Protein AF-A0A1V0ABL4-F1 (afdb_monomer_lite)

Secondary structure (DSSP, 8-state):
-PPP------S---------EEE-TT--EEEEPPP-S-HHHHHHHHHHHHHH-TT-EE----SSS-TT--EEPPHHHHHHHHHHHHHHHHHHHHHHTTSPPPEEEE-SSSTTEEEEE-SSHHHHHHHHHHHTPEEEEEEETTTEEEEEEEEEETTEEEEEEEEEEPPPPPPP---------------

Sequence (187 aa):
MAAPLTLAGGAGFSVREFRVAVRDDTGACLGCLDGTPLLTEARETLSRVRRAYPRSMLQGLFNDGDLGAWREVTEADLDRIADLIAARTLACILTLDGLPRLAWTVNNLDPGILCGSANTPEQVSEYARALGLELQETERYGTSTLILAQGAYKGVDVRVSCYRRAPVPVAAEVEVADGPASDEAGR

pLDDT: mean 70.5, std 18.56, range [22.34, 97.06]

Radius of gyration: 26.3 Å; chains: 1; bounding box: 51×64×89 Å

Structure (mmCIF, N/CA/C/O backbone):
data_AF-A0A1V0ABL4-F1
#
_entry.id   AF-A0A1V0ABL4-F1
#
loop_
_atom_site.group_PDB
_atom_site.id
_atom_site.type_symbol
_atom_site.label_atom_id
_atom_site.label_alt_id
_atom_site.label_comp_id
_atom_site.label_asym_id
_atom_site.label_entity_id
_atom_site.label_seq_id
_atom_site.pdbx_PDB_ins_code
_atom_site.Cartn_x
_atom_site.Cartn_y
_atom_site.Cartn_z
_atom_site.occupancy
_atom_site.B_iso_or_equiv
_atom_site.auth_seq_id
_atom_site.auth_comp_id
_atom_site.auth_asym_id
_atom_site.auth_atom_id
_atom_site.pdbx_PDB_model_num
ATOM 1 N N . MET A 1 1 ? -22.718 -11.379 -20.622 1.00 31.27 1 MET A N 1
ATOM 2 C CA . MET A 1 1 ? -21.900 -10.181 -20.909 1.00 31.27 1 MET A CA 1
ATOM 3 C C . MET A 1 1 ? -22.104 -9.214 -19.760 1.00 31.27 1 MET A C 1
ATOM 5 O O . MET A 1 1 ? -23.225 -8.759 -19.581 1.00 31.27 1 MET A O 1
ATOM 9 N N . ALA A 1 2 ? -21.088 -9.001 -18.924 1.00 26.20 2 ALA A N 1
ATOM 10 C CA . ALA A 1 2 ? -21.170 -8.033 -17.833 1.00 26.20 2 ALA A CA 1
ATOM 11 C C . ALA A 1 2 ? -20.907 -6.627 -18.392 1.00 26.20 2 ALA A C 1
ATOM 13 O O . ALA A 1 2 ? -19.980 -6.444 -19.179 1.00 26.20 2 ALA A O 1
ATOM 14 N N . ALA A 1 3 ? -21.759 -5.667 -18.038 1.00 22.34 3 ALA A N 1
ATOM 15 C CA . ALA A 1 3 ? -21.618 -4.277 -18.451 1.00 22.34 3 ALA A CA 1
ATOM 16 C C . ALA A 1 3 ? -20.376 -3.633 -17.797 1.00 22.34 3 ALA A C 1
ATOM 18 O O . ALA A 1 3 ? -20.045 -3.986 -16.662 1.00 22.34 3 ALA A O 1
ATOM 19 N N . PRO A 1 4 ? -19.697 -2.684 -18.468 1.00 26.19 4 PRO A N 1
ATOM 20 C CA . PRO A 1 4 ? -18.593 -1.945 -17.868 1.00 26.19 4 PRO A CA 1
ATOM 21 C C . PRO A 1 4 ? -19.106 -1.096 -16.697 1.00 26.19 4 PRO A C 1
ATOM 23 O O . PRO A 1 4 ? -19.958 -0.220 -16.862 1.00 26.19 4 PRO A O 1
ATOM 26 N N . LEU A 1 5 ? -18.591 -1.374 -15.497 1.00 25.66 5 LEU A N 1
ATOM 27 C CA . LEU A 1 5 ? -18.850 -0.592 -14.291 1.00 25.66 5 LEU A CA 1
ATOM 28 C C . LEU A 1 5 ? -18.339 0.836 -14.499 1.00 25.66 5 LEU A C 1
ATOM 30 O O . LEU A 1 5 ? -17.138 1.090 -14.553 1.00 25.66 5 LEU A O 1
ATOM 34 N N . THR A 1 6 ? -19.273 1.774 -14.626 1.00 25.25 6 THR A N 1
ATOM 35 C CA . THR A 1 6 ? -18.975 3.205 -14.650 1.00 25.25 6 THR A CA 1
ATOM 36 C C . THR A 1 6 ? -18.834 3.664 -13.198 1.00 25.25 6 THR A C 1
ATOM 38 O O . THR A 1 6 ? -19.816 3.686 -12.458 1.00 25.25 6 THR A O 1
ATOM 41 N N . LEU A 1 7 ? -17.611 3.977 -12.762 1.00 30.42 7 LEU A N 1
ATOM 42 C CA . LEU A 1 7 ? -17.340 4.529 -11.431 1.00 30.42 7 LEU A CA 1
ATOM 43 C C . LEU A 1 7 ? -17.882 5.966 -11.353 1.00 30.42 7 LEU A C 1
ATOM 45 O O . LEU A 1 7 ? -17.223 6.920 -11.761 1.00 30.42 7 LEU A O 1
ATOM 49 N N . ALA A 1 8 ? -19.109 6.109 -10.849 1.00 27.92 8 ALA A N 1
ATOM 50 C CA . ALA A 1 8 ? -19.677 7.394 -10.456 1.00 27.92 8 ALA A CA 1
ATOM 51 C C . ALA A 1 8 ? -19.009 7.894 -9.161 1.00 27.92 8 ALA A C 1
ATOM 53 O O . ALA A 1 8 ? -18.735 7.116 -8.247 1.00 27.92 8 ALA A O 1
ATOM 54 N N . GLY A 1 9 ? -18.722 9.197 -9.118 1.00 39.97 9 GLY A N 1
ATOM 55 C CA . GLY A 1 9 ? -17.866 9.846 -8.126 1.00 39.97 9 GLY A CA 1
ATOM 56 C C . GLY A 1 9 ? -18.254 9.650 -6.655 1.00 39.97 9 GLY A C 1
ATOM 57 O O . GLY A 1 9 ? -19.426 9.616 -6.291 1.00 39.97 9 GLY A O 1
ATOM 58 N N . GLY A 1 10 ? -17.232 9.586 -5.798 1.00 29.69 10 GLY A N 1
ATOM 59 C CA . GLY A 1 10 ? -17.365 9.619 -4.341 1.00 29.69 10 GLY A CA 1
ATOM 60 C C . GLY A 1 10 ? -16.085 9.170 -3.626 1.00 29.69 10 GLY A C 1
ATOM 61 O O . GLY A 1 10 ? -15.657 8.040 -3.817 1.00 29.69 10 GLY A O 1
ATOM 62 N N . ALA A 1 11 ? -15.533 10.053 -2.781 1.00 32.16 11 ALA A N 1
ATOM 63 C CA . ALA A 1 11 ? -14.293 9.936 -1.991 1.00 32.16 11 ALA A CA 1
ATOM 64 C C . ALA A 1 11 ? -12.985 9.866 -2.813 1.00 32.16 11 ALA A C 1
ATOM 66 O O . ALA A 1 11 ? -12.690 8.898 -3.506 1.00 32.16 11 ALA A O 1
ATOM 67 N N . GLY A 1 12 ? -12.201 10.947 -2.743 1.00 29.09 12 GLY A N 1
ATOM 68 C CA . GLY A 1 12 ? -11.013 11.167 -3.563 1.00 29.09 12 GLY A CA 1
ATOM 69 C C . GLY A 1 12 ? -9.871 10.207 -3.244 1.00 29.09 12 GLY A C 1
ATOM 70 O O . GLY A 1 12 ? -9.225 10.309 -2.206 1.00 29.09 12 GLY A O 1
ATOM 71 N N . PHE A 1 13 ? -9.577 9.323 -4.189 1.00 29.95 13 PHE A N 1
ATOM 72 C CA . PHE A 1 13 ? -8.301 8.632 -4.281 1.00 29.95 13 PHE A CA 1
ATOM 73 C C . PHE A 1 13 ? -7.265 9.628 -4.827 1.00 29.95 13 PHE A C 1
ATOM 75 O O . PHE A 1 13 ? -7.243 9.919 -6.020 1.00 29.95 13 PHE A O 1
ATOM 82 N N . SER A 1 14 ? -6.425 10.207 -3.964 1.00 32.84 14 SER A N 1
ATOM 83 C CA . SER A 1 14 ? -5.311 11.069 -4.389 1.00 32.84 14 SER A CA 1
ATOM 84 C C . SER A 1 14 ? -4.104 10.205 -4.759 1.00 32.84 14 SER A C 1
ATOM 86 O O . SER A 1 14 ? -3.075 10.213 -4.082 1.00 32.84 14 SER A O 1
ATOM 88 N N . VAL A 1 15 ? -4.212 9.452 -5.848 1.00 36.44 15 VAL A N 1
ATOM 89 C CA . VAL A 1 15 ? -3.023 8.920 -6.512 1.00 36.44 15 VAL A CA 1
ATOM 90 C C . VAL A 1 15 ? -2.763 9.829 -7.693 1.00 36.44 15 VAL A C 1
ATOM 92 O O . VAL A 1 15 ? -3.516 9.816 -8.662 1.00 36.44 15 VAL A O 1
ATOM 95 N N . ARG A 1 16 ? -1.705 10.646 -7.603 1.00 35.97 16 ARG A N 1
ATOM 96 C CA . ARG A 1 16 ? -1.082 11.223 -8.801 1.00 35.97 16 ARG A CA 1
ATOM 97 C C . ARG A 1 16 ? -0.869 10.047 -9.755 1.00 35.97 16 ARG A C 1
ATOM 99 O O . ARG A 1 16 ? -0.160 9.115 -9.396 1.00 35.97 16 ARG A O 1
ATOM 106 N N . GLU A 1 17 ? -1.600 10.019 -10.868 1.00 39.88 17 GLU A N 1
ATOM 107 C CA . GLU A 1 17 ? -1.723 8.849 -11.740 1.00 39.88 17 GLU A CA 1
ATOM 108 C C . GLU A 1 17 ? -0.347 8.305 -12.142 1.00 39.88 17 GLU A C 1
ATOM 110 O O . GLU A 1 17 ? 0.315 8.854 -13.018 1.00 39.88 17 GLU A O 1
ATOM 115 N N . PHE A 1 18 ? 0.085 7.201 -11.536 1.00 41.41 18 PHE A N 1
ATOM 116 C CA . PHE A 1 18 ? 1.258 6.485 -12.017 1.00 41.41 18 PHE A CA 1
ATOM 117 C C . PHE A 1 18 ? 0.880 5.771 -13.314 1.00 41.41 18 PHE A C 1
ATOM 119 O O . PHE A 1 18 ? 0.008 4.897 -13.317 1.00 41.41 18 PHE A O 1
ATOM 126 N N . ARG A 1 19 ? 1.529 6.153 -14.415 1.00 50.00 19 ARG A N 1
ATOM 127 C CA . ARG A 1 19 ? 1.497 5.420 -15.680 1.00 50.00 19 ARG A CA 1
ATOM 128 C C . ARG A 1 19 ? 2.875 4.822 -15.902 1.00 50.00 19 ARG A C 1
ATOM 130 O O . ARG A 1 19 ? 3.822 5.544 -16.184 1.00 50.00 19 ARG A O 1
ATOM 137 N N . VAL A 1 20 ? 2.981 3.504 -15.777 1.00 50.31 20 VAL A N 1
ATOM 138 C CA . VAL A 1 20 ? 4.172 2.780 -16.226 1.00 50.31 20 VAL A CA 1
ATOM 139 C C . VAL A 1 20 ? 4.037 2.638 -17.734 1.00 50.31 20 VAL A C 1
ATOM 141 O O . VAL A 1 20 ? 3.309 1.778 -18.223 1.00 50.31 20 VAL A O 1
ATOM 144 N N . ALA A 1 21 ? 4.664 3.555 -18.462 1.00 59.06 21 ALA A N 1
ATOM 145 C CA . ALA A 1 21 ? 4.781 3.486 -19.908 1.00 59.06 21 ALA A CA 1
ATOM 146 C C . ALA A 1 21 ? 6.187 3.002 -20.251 1.00 59.06 21 ALA A C 1
ATOM 148 O O . ALA A 1 21 ? 7.171 3.620 -19.849 1.00 59.06 21 ALA A O 1
ATOM 149 N N . VAL A 1 22 ? 6.266 1.894 -20.978 1.00 57.84 22 VAL A N 1
ATOM 150 C CA . VAL A 1 22 ? 7.525 1.371 -21.511 1.00 57.84 22 VAL A CA 1
ATOM 151 C C . VAL A 1 22 ? 7.761 2.074 -22.835 1.00 57.84 22 VAL A C 1
ATOM 153 O O . VAL A 1 22 ? 6.860 2.092 -23.672 1.00 57.84 22 VAL A O 1
ATOM 156 N N . ARG A 1 23 ? 8.936 2.666 -23.038 1.00 65.31 23 ARG A N 1
ATOM 157 C CA . ARG A 1 23 ? 9.340 3.164 -24.358 1.00 65.31 23 ARG A CA 1
ATOM 158 C C . ARG A 1 23 ? 10.473 2.340 -24.935 1.00 65.31 23 ARG A C 1
ATOM 160 O O . ARG A 1 23 ? 11.269 1.829 -24.160 1.00 65.31 23 ARG A O 1
ATOM 167 N N . ASP A 1 24 ? 10.551 2.213 -26.254 1.00 63.44 24 ASP A N 1
ATOM 168 C CA . ASP A 1 24 ? 11.771 1.724 -26.907 1.00 63.44 24 ASP A CA 1
ATOM 169 C C . ASP A 1 24 ? 12.853 2.821 -26.981 1.00 63.44 24 ASP A C 1
ATOM 171 O O . ASP A 1 24 ? 12.668 3.943 -26.497 1.00 63.44 24 ASP A O 1
ATOM 175 N N . ASP A 1 25 ? 13.995 2.498 -27.590 1.00 62.97 25 ASP A N 1
ATOM 176 C CA . ASP A 1 25 ? 15.114 3.424 -27.792 1.00 62.97 25 ASP A CA 1
ATOM 177 C C . ASP A 1 25 ? 14.817 4.544 -28.806 1.00 62.97 25 ASP A C 1
ATOM 179 O O . ASP A 1 25 ? 15.580 5.504 -28.902 1.00 62.97 25 ASP A O 1
ATOM 183 N N . THR A 1 26 ? 13.677 4.480 -29.501 1.00 67.50 26 THR A N 1
ATOM 184 C CA . THR A 1 26 ? 13.156 5.555 -30.358 1.00 67.50 26 THR A CA 1
ATOM 185 C C . THR A 1 26 ? 12.213 6.499 -29.605 1.00 67.50 26 THR A C 1
ATOM 187 O O . THR A 1 26 ? 11.817 7.545 -30.122 1.00 67.50 26 THR A O 1
ATOM 190 N N . GLY A 1 27 ? 11.864 6.157 -28.360 1.00 65.44 27 GLY A N 1
ATOM 191 C CA . GLY A 1 27 ? 10.917 6.899 -27.539 1.00 65.44 27 GLY A CA 1
ATOM 192 C C . GLY A 1 27 ? 9.450 6.574 -27.835 1.00 65.44 27 GLY A C 1
ATOM 193 O O . GLY A 1 27 ? 8.575 7.283 -27.324 1.00 65.44 27 GLY A O 1
ATOM 194 N N . ALA A 1 28 ? 9.156 5.528 -28.616 1.00 67.19 28 ALA A N 1
ATOM 195 C CA . ALA A 1 28 ? 7.792 5.094 -28.901 1.00 67.19 28 ALA A CA 1
ATOM 196 C C . ALA A 1 28 ? 7.189 4.379 -27.687 1.00 67.19 28 ALA A C 1
ATOM 198 O O . ALA A 1 28 ? 7.837 3.538 -27.074 1.00 67.19 28 ALA A O 1
ATOM 199 N N . CYS A 1 29 ? 5.944 4.705 -27.325 1.00 67.69 29 CYS A N 1
ATOM 200 C CA . CYS A 1 29 ? 5.239 4.033 -26.231 1.00 67.69 29 CYS A CA 1
ATOM 201 C C . CYS A 1 29 ? 4.858 2.605 -26.646 1.00 67.69 29 CYS A C 1
ATOM 203 O O . CYS A 1 29 ? 4.073 2.423 -27.573 1.00 67.69 29 CYS A O 1
ATOM 205 N N . LEU A 1 30 ? 5.393 1.610 -25.943 1.00 57.34 30 LEU A N 1
ATOM 206 C CA . LEU A 1 30 ? 5.169 0.185 -26.183 1.00 57.34 30 LEU A CA 1
ATOM 207 C C . LEU A 1 30 ? 3.925 -0.353 -25.461 1.00 57.34 30 LEU A C 1
ATOM 209 O O . LEU A 1 30 ? 3.391 -1.384 -25.860 1.00 57.34 30 LEU A O 1
ATOM 213 N N . GLY A 1 31 ? 3.444 0.329 -24.416 1.00 58.47 31 GLY A N 1
ATOM 214 C CA . GLY A 1 31 ? 2.210 -0.042 -23.719 1.00 58.47 31 GLY A CA 1
ATOM 215 C C . GLY A 1 31 ? 2.135 0.422 -22.265 1.00 58.47 31 GLY A C 1
ATOM 216 O O . GLY A 1 31 ? 3.075 1.015 -21.730 1.00 58.47 31 GLY A O 1
ATOM 217 N N . CYS A 1 32 ? 0.996 0.126 -21.636 1.00 62.09 32 CYS A N 1
ATOM 218 C CA . CYS A 1 32 ? 0.759 0.259 -20.199 1.00 62.09 32 CYS A CA 1
ATOM 219 C C . CYS A 1 32 ? 0.542 -1.133 -19.594 1.00 62.09 32 CYS A C 1
ATOM 221 O O . CYS A 1 32 ? 0.006 -2.014 -20.262 1.00 62.09 32 CYS A O 1
ATOM 223 N N . LEU A 1 33 ? 0.961 -1.328 -18.345 1.00 60.56 33 LEU A N 1
ATOM 224 C CA . LEU A 1 33 ? 0.741 -2.582 -17.624 1.00 60.56 33 LEU A CA 1
ATOM 225 C C . LEU A 1 33 ? -0.563 -2.514 -16.825 1.00 60.56 33 LEU A C 1
ATOM 227 O O . LEU A 1 33 ? -0.780 -1.552 -16.084 1.00 60.56 33 LEU A O 1
ATOM 231 N N . ASP A 1 34 ? -1.397 -3.546 -16.955 1.00 59.75 34 ASP A N 1
ATOM 232 C CA . ASP A 1 34 ? -2.545 -3.756 -16.073 1.00 59.75 34 ASP A CA 1
ATOM 233 C C . ASP A 1 34 ? -2.052 -4.095 -14.654 1.00 59.75 34 ASP A C 1
ATOM 235 O O . ASP A 1 34 ? -1.052 -4.795 -14.475 1.00 59.75 34 ASP A O 1
ATOM 239 N N . GLY A 1 35 ? -2.721 -3.562 -13.628 1.00 62.31 35 GLY A N 1
ATOM 240 C CA . GLY A 1 35 ? -2.332 -3.786 -12.233 1.00 62.31 35 GLY A CA 1
ATOM 241 C C . GLY A 1 35 ? -2.702 -5.184 -11.726 1.00 62.31 35 GLY A C 1
ATOM 242 O O . GLY A 1 35 ? -3.768 -5.701 -12.050 1.00 62.31 35 GLY A O 1
ATOM 243 N N . THR A 1 36 ? -1.846 -5.780 -10.893 1.00 67.44 36 THR A N 1
ATOM 244 C CA . THR A 1 36 ? -2.110 -7.024 -10.138 1.00 67.44 36 THR A CA 1
ATOM 245 C C . THR A 1 36 ? -1.996 -6.737 -8.639 1.00 67.44 36 THR A C 1
ATOM 247 O O . THR A 1 36 ? -1.176 -5.898 -8.266 1.00 67.44 36 THR A O 1
ATOM 250 N N . PRO A 1 37 ? -2.789 -7.385 -7.759 1.00 65.62 37 PRO A N 1
ATOM 251 C CA . PRO A 1 37 ? -2.639 -7.245 -6.309 1.00 65.62 37 PRO A CA 1
ATOM 252 C C . PRO A 1 37 ? -1.467 -8.054 -5.733 1.00 65.62 37 PRO A C 1
ATOM 254 O O . PRO A 1 37 ? -1.206 -7.955 -4.537 1.00 65.62 37 PRO A O 1
ATOM 257 N N . LEU A 1 38 ? -0.791 -8.876 -6.543 1.00 71.62 38 LEU A N 1
ATOM 258 C CA . LEU A 1 38 ? 0.314 -9.729 -6.110 1.00 71.62 38 LEU A CA 1
ATOM 259 C C . LEU A 1 38 ? 1.659 -9.101 -6.486 1.00 71.62 38 LEU A C 1
ATOM 261 O O . LEU A 1 38 ? 1.989 -8.963 -7.664 1.00 71.62 38 LEU A O 1
ATOM 265 N N . LEU A 1 39 ? 2.467 -8.774 -5.472 1.00 71.56 39 LEU A N 1
ATOM 266 C CA . LEU A 1 39 ? 3.789 -8.162 -5.652 1.00 71.56 39 LEU A CA 1
ATOM 267 C C . LEU A 1 39 ? 4.705 -8.993 -6.563 1.00 71.56 39 LEU A C 1
ATOM 269 O O . LEU A 1 39 ? 5.354 -8.468 -7.468 1.00 71.56 39 LEU A O 1
ATOM 273 N N . THR A 1 40 ? 4.734 -10.308 -6.353 1.00 72.81 40 THR A N 1
ATOM 274 C CA . THR A 1 40 ? 5.557 -11.231 -7.143 1.00 72.81 40 THR A CA 1
ATOM 275 C C . THR A 1 40 ? 5.175 -11.217 -8.620 1.00 72.81 40 THR A C 1
ATOM 277 O O . THR A 1 40 ? 6.056 -11.163 -9.474 1.00 72.81 40 THR A O 1
ATOM 280 N N . GLU A 1 41 ? 3.881 -11.192 -8.938 1.00 73.50 41 GLU A N 1
ATOM 281 C CA . GLU A 1 41 ? 3.399 -11.131 -10.322 1.00 73.50 41 GLU A CA 1
ATOM 282 C C . GLU A 1 41 ? 3.734 -9.794 -10.988 1.00 73.50 41 GLU A C 1
ATOM 284 O O . GLU A 1 41 ? 4.156 -9.766 -12.150 1.00 73.50 41 GLU A O 1
ATOM 289 N N . ALA A 1 42 ? 3.598 -8.686 -10.252 1.00 70.44 42 ALA A N 1
ATOM 290 C CA . ALA A 1 42 ? 3.979 -7.366 -10.742 1.00 70.44 42 ALA A CA 1
ATOM 291 C C . ALA A 1 42 ? 5.480 -7.328 -11.073 1.00 70.44 42 ALA A C 1
ATOM 293 O O . ALA A 1 42 ? 5.869 -6.929 -12.175 1.00 70.44 42 ALA A O 1
ATOM 294 N N . ARG A 1 43 ? 6.321 -7.832 -10.160 1.00 75.31 43 ARG A N 1
ATOM 295 C CA . ARG A 1 43 ? 7.777 -7.911 -10.335 1.00 75.31 43 ARG A CA 1
ATOM 296 C C . ARG A 1 43 ? 8.164 -8.805 -11.506 1.00 75.31 43 ARG A C 1
ATOM 298 O O . ARG A 1 43 ? 9.010 -8.421 -12.313 1.00 75.31 43 ARG A O 1
ATOM 305 N N . GLU A 1 44 ? 7.560 -9.983 -11.632 1.00 76.50 44 GLU A N 1
ATOM 306 C CA . GLU A 1 44 ? 7.834 -10.898 -12.742 1.00 76.50 44 GLU A CA 1
ATOM 307 C C . GLU A 1 44 ? 7.478 -10.278 -14.092 1.00 76.50 44 GLU A C 1
ATOM 309 O O . GLU A 1 44 ? 8.253 -10.379 -15.046 1.00 76.50 44 GLU A O 1
ATOM 314 N N . THR A 1 45 ? 6.327 -9.613 -14.173 1.00 74.06 45 THR A N 1
ATOM 315 C CA . THR A 1 45 ? 5.859 -8.953 -15.395 1.00 74.06 45 THR A CA 1
ATOM 316 C C . THR A 1 45 ? 6.831 -7.857 -15.821 1.00 74.06 45 THR A C 1
ATOM 318 O O . THR A 1 45 ? 7.315 -7.855 -16.954 1.00 74.06 45 THR A O 1
ATOM 321 N N . LEU A 1 46 ? 7.200 -6.983 -14.886 1.00 73.50 46 LEU A N 1
ATOM 322 C CA . LEU A 1 46 ? 8.186 -5.923 -15.090 1.00 73.50 46 LEU A CA 1
ATOM 323 C C . LEU A 1 46 ? 9.562 -6.477 -15.493 1.00 73.50 46 LEU A C 1
ATOM 325 O O . LEU A 1 46 ? 10.196 -5.976 -16.423 1.00 73.50 46 LEU A O 1
ATOM 329 N N . SER A 1 47 ? 9.988 -7.570 -14.859 1.00 76.31 47 SER A N 1
ATOM 330 C CA . SER A 1 47 ? 11.237 -8.267 -15.188 1.00 76.31 47 SER A CA 1
ATOM 331 C C . SER A 1 47 ? 11.236 -8.816 -16.619 1.00 76.31 47 SER A C 1
ATOM 333 O O . SER A 1 47 ? 12.234 -8.697 -17.331 1.00 76.31 47 SER A O 1
ATOM 335 N N . ARG A 1 48 ? 10.122 -9.415 -17.070 1.00 78.56 48 ARG A N 1
ATOM 336 C CA . ARG A 1 48 ? 9.976 -9.933 -18.445 1.00 78.56 48 ARG A CA 1
ATOM 337 C C . ARG A 1 48 ? 10.017 -8.806 -19.473 1.00 78.56 48 ARG A C 1
ATOM 339 O O . ARG A 1 48 ? 10.712 -8.939 -20.478 1.00 78.56 48 ARG A O 1
ATOM 346 N N . VAL A 1 49 ? 9.336 -7.695 -19.196 1.00 71.38 49 VAL A N 1
ATOM 347 C CA . VAL A 1 49 ? 9.349 -6.493 -20.042 1.00 71.38 49 VAL A CA 1
ATOM 348 C C . VAL A 1 49 ? 10.766 -5.947 -20.189 1.00 71.38 49 VAL A C 1
ATOM 350 O O . VAL A 1 49 ? 11.220 -5.752 -21.312 1.00 71.38 49 VAL A O 1
ATOM 353 N N . ARG A 1 50 ? 11.510 -5.779 -19.088 1.00 73.25 50 ARG A N 1
ATOM 354 C CA . ARG A 1 50 ? 12.891 -5.277 -19.149 1.00 73.25 50 ARG A CA 1
ATOM 355 C C . ARG A 1 50 ? 13.823 -6.201 -19.934 1.00 73.25 50 ARG A C 1
ATOM 357 O O . ARG A 1 50 ? 14.663 -5.718 -20.683 1.00 73.25 50 ARG A O 1
ATOM 364 N N . ARG A 1 51 ? 13.686 -7.526 -19.799 1.00 77.88 51 ARG A N 1
ATOM 365 C CA . ARG A 1 51 ? 14.481 -8.483 -20.596 1.00 77.88 51 ARG A CA 1
ATOM 366 C C . ARG A 1 51 ? 14.156 -8.407 -22.087 1.00 77.88 51 ARG A C 1
ATOM 368 O O . ARG A 1 51 ? 15.065 -8.531 -22.901 1.00 77.88 51 ARG A O 1
ATOM 375 N N . ALA A 1 52 ? 12.882 -8.223 -22.435 1.00 73.00 52 ALA A N 1
ATOM 376 C CA . ALA A 1 52 ? 12.445 -8.075 -23.821 1.00 73.00 52 ALA A CA 1
ATOM 377 C C . ALA A 1 52 ? 12.891 -6.735 -24.431 1.00 73.00 52 ALA A C 1
ATOM 379 O O . ALA A 1 52 ? 13.208 -6.677 -25.616 1.00 73.00 52 ALA A O 1
ATOM 380 N N . TYR A 1 53 ? 12.964 -5.682 -23.612 1.00 70.06 53 TYR A N 1
ATOM 381 C CA . TYR A 1 53 ? 13.316 -4.325 -24.021 1.00 70.06 53 TYR A CA 1
ATOM 382 C C . TYR A 1 53 ? 14.435 -3.762 -23.126 1.00 70.06 53 TYR A C 1
ATOM 384 O O . TYR A 1 53 ? 14.189 -2.903 -22.284 1.00 70.06 53 TYR A O 1
ATOM 392 N N . PRO A 1 54 ? 15.694 -4.206 -23.294 1.00 65.94 54 PRO A N 1
ATOM 393 C CA . PRO A 1 54 ? 16.792 -3.870 -22.380 1.00 65.94 54 PRO A CA 1
ATOM 394 C C . PRO A 1 54 ? 17.158 -2.380 -22.350 1.00 65.94 54 PRO A C 1
ATOM 396 O O . PRO A 1 54 ? 17.824 -1.940 -21.420 1.00 65.94 54 PRO A O 1
ATOM 399 N N . ARG A 1 55 ? 16.725 -1.606 -23.353 1.00 64.50 55 ARG A N 1
ATOM 400 C CA . ARG A 1 55 ? 16.910 -0.149 -23.443 1.00 64.50 55 ARG A CA 1
ATOM 401 C C . ARG A 1 55 ? 15.654 0.641 -23.090 1.00 64.50 55 ARG A C 1
ATOM 403 O O . ARG A 1 55 ? 15.586 1.835 -23.371 1.00 64.50 55 ARG A O 1
ATOM 410 N N . SER A 1 56 ? 14.635 -0.015 -22.535 1.00 63.56 56 SER A N 1
ATOM 411 C CA . SER A 1 56 ? 13.386 0.671 -22.260 1.00 63.56 56 SER A CA 1
ATOM 412 C C . SER A 1 56 ? 13.534 1.701 -21.152 1.00 63.56 56 SER A C 1
ATOM 414 O O . SER A 1 56 ? 14.106 1.408 -20.102 1.00 63.56 56 SER A O 1
ATOM 416 N N . MET A 1 57 ? 12.956 2.878 -21.362 1.00 62.59 57 MET A N 1
ATOM 417 C CA . MET A 1 57 ? 12.840 3.906 -20.330 1.00 62.59 57 MET A CA 1
ATOM 418 C C . MET A 1 57 ? 11.485 3.786 -19.634 1.00 62.59 57 MET A C 1
ATOM 420 O O . MET A 1 57 ? 10.477 3.516 -20.292 1.00 62.59 57 MET A O 1
ATOM 424 N N . LEU A 1 58 ? 11.453 4.034 -18.322 1.00 60.41 58 LEU A N 1
ATOM 425 C CA . LEU A 1 58 ? 10.208 4.214 -17.576 1.00 60.41 58 LEU A CA 1
ATOM 426 C C . LEU A 1 58 ? 10.131 5.639 -17.051 1.00 60.41 58 LEU A C 1
ATOM 428 O O . LEU A 1 58 ? 11.109 6.206 -16.566 1.00 60.41 58 LEU A O 1
ATOM 432 N N . GLN A 1 59 ? 8.929 6.193 -17.101 1.00 57.53 59 GLN A N 1
ATOM 433 C CA . GLN A 1 59 ? 8.585 7.411 -16.392 1.00 57.53 59 GLN A CA 1
ATOM 434 C C . GLN A 1 59 ? 7.864 7.008 -15.106 1.00 57.53 59 GLN A C 1
ATOM 436 O O . GLN A 1 59 ? 6.665 6.743 -15.104 1.00 57.53 59 GLN A O 1
ATOM 441 N N . GLY A 1 60 ? 8.600 6.920 -14.003 1.00 51.09 60 GLY A N 1
ATOM 442 C CA . GLY A 1 60 ? 7.973 6.889 -12.687 1.00 51.09 60 GLY A CA 1
ATOM 443 C C . GLY A 1 60 ? 7.764 8.318 -12.203 1.00 51.09 60 GLY A C 1
ATOM 444 O O . GLY A 1 60 ? 8.695 9.119 -12.238 1.00 51.09 60 GLY A O 1
ATOM 445 N N . LEU A 1 61 ? 6.562 8.655 -11.733 1.00 51.41 61 LEU A N 1
ATOM 446 C CA . LEU A 1 61 ? 6.327 9.898 -10.991 1.00 51.41 61 LEU A CA 1
ATOM 447 C C . LEU A 1 61 ? 6.892 9.754 -9.570 1.00 51.41 61 LEU A C 1
ATOM 449 O O . LEU A 1 61 ? 6.156 9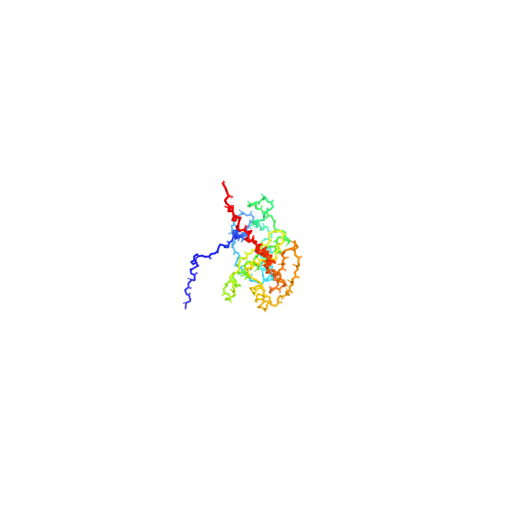.756 -8.587 1.00 51.41 61 LEU A O 1
ATOM 453 N N . PHE A 1 62 ? 8.202 9.559 -9.454 1.00 52.12 62 PHE A N 1
ATOM 454 C CA . PHE A 1 62 ? 8.870 9.548 -8.160 1.00 52.12 62 PHE A CA 1
ATOM 455 C C . PHE A 1 62 ? 8.944 10.991 -7.645 1.00 52.12 62 PHE A C 1
ATOM 457 O O . PHE A 1 62 ? 9.245 11.916 -8.397 1.00 52.12 62 PHE A O 1
ATOM 464 N N . ASN A 1 63 ? 8.618 11.198 -6.370 1.00 47.09 63 ASN A N 1
ATOM 465 C CA . ASN A 1 63 ? 8.479 12.527 -5.758 1.00 47.09 63 ASN A CA 1
ATOM 466 C C . ASN A 1 63 ? 9.817 13.260 -5.524 1.00 47.09 63 ASN A C 1
ATOM 468 O O . ASN A 1 63 ? 9.813 14.306 -4.879 1.00 47.09 63 ASN A O 1
ATOM 472 N N . ASP A 1 64 ? 10.934 12.772 -6.069 1.00 48.94 64 ASP A N 1
ATOM 473 C CA . ASP A 1 64 ? 12.285 13.317 -5.855 1.00 48.94 64 ASP A CA 1
ATOM 474 C C . ASP A 1 64 ? 12.549 14.625 -6.632 1.00 48.94 64 ASP A C 1
ATOM 476 O O . ASP A 1 64 ? 13.671 14.928 -7.020 1.00 48.94 64 ASP A O 1
ATOM 480 N N . GLY A 1 65 ? 11.512 15.431 -6.877 1.00 48.31 65 GLY A N 1
ATOM 481 C CA . GLY A 1 65 ? 11.625 16.729 -7.549 1.00 48.31 65 GLY A CA 1
ATOM 482 C C . GLY A 1 65 ? 11.731 16.663 -9.075 1.00 48.31 65 GLY A C 1
ATOM 483 O O . GLY A 1 65 ? 11.562 17.692 -9.720 1.00 48.31 65 GLY A O 1
ATOM 484 N N . ASP A 1 66 ? 11.904 15.472 -9.651 1.00 49.94 66 ASP A N 1
ATOM 485 C CA . ASP A 1 66 ? 12.069 15.255 -11.095 1.00 49.94 66 ASP A CA 1
ATOM 486 C C . ASP A 1 66 ? 10.835 14.570 -11.712 1.00 49.94 66 ASP A C 1
ATOM 488 O O . ASP A 1 66 ? 10.894 13.550 -12.407 1.00 49.94 66 ASP A O 1
ATOM 492 N N . LEU A 1 67 ? 9.658 15.114 -11.383 1.00 53.34 67 LEU A N 1
ATOM 493 C CA . LEU A 1 67 ? 8.374 14.619 -11.873 1.00 53.34 67 LEU A CA 1
ATOM 494 C C . LEU A 1 67 ? 8.328 14.724 -13.403 1.00 53.34 67 LEU A C 1
ATOM 496 O O . LEU A 1 67 ? 8.059 15.786 -13.960 1.00 53.34 67 LEU A O 1
ATOM 500 N N . GLY A 1 68 ? 8.538 13.594 -14.075 1.00 53.47 68 GLY A N 1
ATOM 501 C CA . GLY A 1 68 ? 8.318 13.454 -15.510 1.00 53.47 68 GLY A CA 1
ATOM 502 C C . GLY A 1 68 ? 9.572 13.302 -16.370 1.00 53.47 68 GLY A C 1
ATOM 503 O O . GLY A 1 68 ? 9.420 13.127 -17.581 1.00 53.47 68 GLY A O 1
ATOM 504 N N . ALA A 1 69 ? 10.778 13.302 -15.797 1.00 60.22 69 ALA A N 1
ATOM 505 C CA . ALA A 1 69 ? 11.983 12.984 -16.558 1.00 60.22 69 ALA A CA 1
ATOM 506 C C . ALA A 1 69 ? 12.032 11.481 -16.894 1.00 60.22 69 ALA A C 1
ATOM 508 O O . ALA A 1 69 ? 11.829 10.619 -16.037 1.00 60.22 69 ALA A O 1
ATOM 509 N N . TRP A 1 70 ? 12.282 11.160 -18.164 1.00 67.81 70 TRP A N 1
ATOM 510 C CA . TRP A 1 70 ? 12.520 9.783 -18.592 1.00 67.81 70 TRP A CA 1
ATOM 511 C C . TRP A 1 70 ? 13.916 9.366 -18.151 1.00 67.81 70 TRP A C 1
ATOM 513 O O . TRP A 1 70 ? 14.885 10.064 -18.446 1.00 67.81 70 TRP A O 1
ATOM 523 N N . ARG A 1 71 ? 14.026 8.223 -17.472 1.00 69.06 71 ARG A N 1
ATOM 524 C CA . ARG A 1 71 ? 15.320 7.654 -17.095 1.00 69.06 71 ARG A CA 1
ATOM 525 C C . ARG A 1 71 ? 15.371 6.156 -17.336 1.00 69.06 71 ARG A C 1
ATOM 527 O O . ARG A 1 71 ? 14.341 5.487 -17.462 1.00 69.06 71 ARG A O 1
ATOM 534 N N . GLU A 1 72 ? 16.595 5.651 -17.416 1.00 70.12 72 GLU A N 1
ATOM 535 C CA . GLU A 1 72 ? 16.847 4.218 -17.451 1.00 70.12 72 GLU A CA 1
ATOM 536 C C . GLU A 1 72 ? 16.378 3.567 -16.145 1.00 70.12 72 GLU A C 1
ATOM 538 O O . GLU A 1 72 ? 16.446 4.153 -15.060 1.00 70.12 72 GLU A O 1
ATOM 543 N N . VAL A 1 73 ? 15.868 2.348 -16.280 1.00 69.31 73 VAL A N 1
ATOM 544 C CA . VAL A 1 73 ? 15.239 1.597 -15.203 1.00 69.31 73 VAL A CA 1
ATOM 545 C C . VAL A 1 73 ? 16.259 0.708 -14.523 1.00 69.31 73 VAL A C 1
ATOM 547 O O . VAL A 1 73 ? 16.818 -0.203 -15.139 1.00 69.31 73 VAL A O 1
ATOM 550 N N . THR A 1 74 ? 16.453 0.921 -13.230 1.00 75.25 74 THR A N 1
ATOM 551 C CA . THR A 1 74 ? 17.265 0.026 -12.405 1.00 75.25 74 THR A CA 1
ATOM 552 C C . THR A 1 74 ? 16.432 -1.144 -11.869 1.00 75.25 74 THR A C 1
ATOM 554 O O . THR A 1 74 ? 15.204 -1.096 -11.865 1.00 75.25 74 THR A O 1
ATOM 557 N N . GLU A 1 75 ? 17.078 -2.207 -11.377 1.00 75.94 75 GLU A N 1
ATOM 558 C CA . GLU A 1 75 ? 16.369 -3.296 -10.671 1.00 75.94 75 GLU A CA 1
ATOM 559 C C . GLU A 1 75 ? 15.589 -2.767 -9.458 1.00 75.94 75 GLU A C 1
ATOM 561 O O . GLU A 1 75 ? 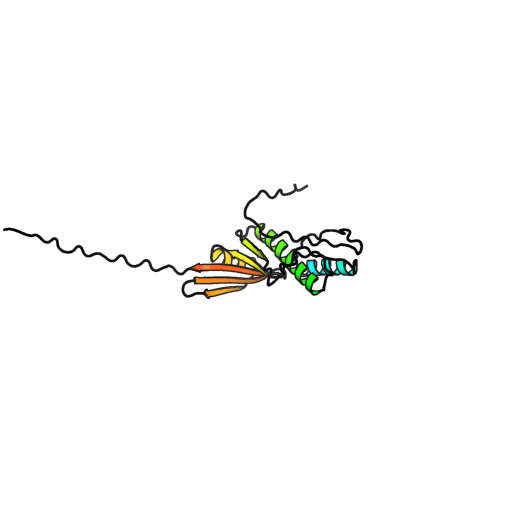14.449 -3.159 -9.234 1.00 75.94 75 GLU A O 1
ATOM 566 N N . ALA A 1 76 ? 16.165 -1.814 -8.722 1.00 76.38 76 ALA A N 1
ATOM 567 C CA . ALA A 1 76 ? 15.501 -1.185 -7.584 1.00 76.38 76 ALA A CA 1
ATOM 568 C C . ALA A 1 76 ? 14.239 -0.408 -8.001 1.00 76.38 76 ALA A C 1
ATOM 570 O O . ALA A 1 76 ? 13.259 -0.372 -7.259 1.00 76.38 76 ALA A O 1
ATOM 571 N N . ASP A 1 77 ? 14.235 0.185 -9.200 1.00 73.69 77 ASP A N 1
ATOM 572 C CA . ASP A 1 77 ? 13.043 0.843 -9.738 1.00 73.69 77 ASP A CA 1
ATOM 573 C C . ASP A 1 77 ? 11.950 -0.165 -10.090 1.00 73.69 77 ASP A C 1
ATOM 575 O O . ASP A 1 77 ? 10.778 0.127 -9.874 1.00 73.69 77 ASP A O 1
ATOM 579 N N . LEU A 1 78 ? 12.306 -1.350 -10.599 1.00 73.44 78 LEU A N 1
ATOM 580 C CA . LEU A 1 78 ? 11.321 -2.399 -10.878 1.00 73.44 78 LEU A CA 1
ATOM 581 C C . LEU A 1 78 ? 10.625 -2.865 -9.602 1.00 73.44 78 LEU A C 1
ATOM 583 O O . LEU A 1 78 ? 9.404 -2.998 -9.602 1.00 73.44 78 LEU A O 1
ATOM 587 N N . ASP A 1 79 ? 11.384 -3.064 -8.528 1.00 77.81 79 ASP A N 1
ATOM 588 C CA . ASP A 1 79 ? 10.852 -3.498 -7.233 1.00 77.81 79 ASP A CA 1
ATOM 589 C C . ASP A 1 79 ? 9.898 -2.450 -6.673 1.00 77.81 79 ASP A C 1
ATOM 591 O O . ASP A 1 79 ? 8.727 -2.730 -6.424 1.00 77.81 79 ASP A O 1
ATOM 595 N N . ARG A 1 80 ? 10.355 -1.197 -6.653 1.00 74.50 80 ARG A N 1
ATOM 596 C CA . ARG A 1 80 ? 9.558 -0.049 -6.232 1.00 74.50 80 ARG A CA 1
ATOM 597 C C . ARG A 1 80 ? 8.277 0.114 -7.058 1.00 74.50 80 ARG A C 1
ATOM 599 O O . ARG A 1 80 ? 7.237 0.470 -6.515 1.00 74.50 80 ARG A O 1
ATOM 606 N N . ILE A 1 81 ? 8.320 -0.116 -8.370 1.00 74.12 81 ILE A N 1
ATOM 607 C CA . ILE A 1 81 ? 7.131 -0.032 -9.234 1.00 74.12 81 ILE A CA 1
ATOM 608 C C . ILE A 1 81 ? 6.184 -1.209 -8.976 1.00 74.12 81 ILE A C 1
ATOM 610 O O . ILE A 1 81 ? 4.970 -1.005 -8.937 1.00 74.12 81 ILE A O 1
ATOM 614 N N . ALA A 1 82 ? 6.716 -2.417 -8.784 1.00 76.00 82 ALA A N 1
ATOM 615 C CA . ALA A 1 82 ? 5.928 -3.603 -8.471 1.00 76.00 82 ALA A CA 1
ATOM 616 C C . ALA A 1 82 ? 5.146 -3.417 -7.162 1.00 76.00 82 ALA A C 1
ATOM 618 O O . ALA A 1 82 ? 3.935 -3.637 -7.129 1.00 76.00 82 ALA A O 1
ATOM 619 N N . ASP A 1 83 ? 5.829 -2.915 -6.136 1.00 78.50 83 ASP A N 1
ATOM 620 C CA . ASP A 1 83 ? 5.281 -2.541 -4.833 1.00 78.50 83 ASP A CA 1
ATOM 621 C C . ASP A 1 83 ? 4.117 -1.552 -4.954 1.00 78.50 83 ASP A C 1
ATOM 623 O O . ASP A 1 83 ? 3.030 -1.767 -4.410 1.00 78.50 83 ASP A O 1
ATOM 627 N N . LEU A 1 84 ? 4.305 -0.485 -5.734 1.00 75.25 84 LEU A N 1
ATOM 628 C CA . LEU A 1 84 ? 3.275 0.529 -5.959 1.00 75.25 84 LEU A CA 1
ATOM 629 C C . LEU A 1 84 ? 2.055 -0.029 -6.710 1.00 75.25 84 LEU A C 1
ATOM 631 O O . LEU A 1 84 ? 0.916 0.289 -6.354 1.00 75.25 84 LEU A O 1
ATOM 635 N N . ILE A 1 85 ? 2.271 -0.847 -7.747 1.00 75.88 85 ILE A N 1
ATOM 636 C CA . ILE A 1 85 ? 1.191 -1.479 -8.520 1.00 75.88 85 ILE A CA 1
ATOM 637 C C . ILE A 1 85 ? 0.377 -2.418 -7.625 1.00 75.88 85 ILE A C 1
ATOM 639 O O . ILE A 1 85 ? -0.859 -2.353 -7.637 1.00 75.88 85 ILE A O 1
ATOM 643 N N . ALA A 1 86 ? 1.057 -3.248 -6.833 1.00 77.62 86 ALA A N 1
ATOM 644 C CA . ALA A 1 86 ? 0.424 -4.198 -5.931 1.00 77.62 86 ALA A CA 1
ATOM 645 C C . ALA A 1 86 ? -0.385 -3.488 -4.842 1.00 77.62 86 ALA A C 1
ATOM 647 O O . ALA A 1 86 ? -1.579 -3.758 -4.692 1.00 77.62 86 ALA A O 1
ATOM 648 N N . ALA A 1 87 ? 0.208 -2.497 -4.169 1.00 79.94 87 ALA A N 1
ATOM 649 C CA . ALA A 1 87 ? -0.468 -1.702 -3.148 1.00 79.94 87 ALA A CA 1
ATOM 650 C C . ALA A 1 87 ? -1.703 -0.970 -3.692 1.00 79.94 87 ALA A C 1
ATOM 652 O O . ALA A 1 87 ? -2.762 -0.978 -3.061 1.00 79.94 87 ALA A O 1
ATOM 653 N N . ARG A 1 88 ? -1.609 -0.372 -4.887 1.00 77.94 88 ARG A N 1
ATOM 654 C CA . ARG A 1 88 ? -2.743 0.316 -5.521 1.00 77.94 88 ARG A CA 1
ATOM 655 C C . ARG A 1 88 ? -3.873 -0.646 -5.869 1.00 77.94 88 ARG A C 1
ATOM 657 O O . ARG A 1 88 ? -5.033 -0.347 -5.591 1.00 77.94 88 ARG A O 1
ATOM 664 N N . THR A 1 89 ? -3.544 -1.773 -6.492 1.00 77.50 89 THR A N 1
ATOM 665 C CA . THR A 1 89 ? -4.548 -2.762 -6.899 1.00 77.50 89 THR A CA 1
ATOM 666 C C . THR A 1 89 ? -5.247 -3.339 -5.674 1.00 77.50 89 THR A C 1
ATOM 668 O O . THR A 1 89 ? -6.474 -3.426 -5.646 1.00 77.50 89 THR A O 1
ATOM 671 N N . LEU A 1 90 ? -4.480 -3.635 -4.621 1.00 81.75 90 LEU A N 1
ATOM 672 C CA . LEU A 1 90 ? -5.016 -4.099 -3.352 1.00 81.75 90 LEU A CA 1
ATOM 673 C C . LEU A 1 90 ? -5.947 -3.062 -2.709 1.00 81.75 90 LEU A C 1
ATOM 675 O O . LEU A 1 90 ? -7.042 -3.424 -2.292 1.00 81.75 90 LEU A O 1
ATOM 679 N N . ALA A 1 91 ? -5.579 -1.778 -2.692 1.00 81.25 91 ALA A N 1
ATOM 680 C CA . ALA A 1 91 ? -6.448 -0.714 -2.182 1.00 81.25 91 ALA A CA 1
ATOM 681 C C . ALA A 1 91 ? -7.816 -0.694 -2.885 1.00 81.25 91 ALA A C 1
ATOM 683 O O . ALA A 1 91 ? -8.851 -0.620 -2.223 1.00 81.25 91 ALA A O 1
ATOM 684 N N . CYS A 1 92 ? -7.830 -0.805 -4.220 1.00 77.75 92 CYS A N 1
ATOM 685 C CA . CYS A 1 92 ? -9.067 -0.856 -4.999 1.00 77.75 92 CYS A CA 1
ATOM 686 C C . CYS A 1 92 ? -9.925 -2.076 -4.644 1.00 77.75 92 CYS A C 1
ATOM 688 O O . CYS A 1 92 ? -11.131 -1.927 -4.463 1.00 77.75 92 CYS A O 1
ATOM 690 N N . ILE A 1 93 ? -9.316 -3.258 -4.512 1.00 78.81 93 ILE A N 1
ATOM 691 C CA . ILE A 1 93 ? -10.021 -4.490 -4.129 1.00 78.81 93 ILE A CA 1
ATOM 692 C C . ILE A 1 93 ? -10.612 -4.356 -2.722 1.00 78.81 93 ILE A C 1
ATOM 694 O O . ILE A 1 93 ? -11.806 -4.566 -2.541 1.00 78.81 93 ILE A O 1
ATOM 698 N N . LEU A 1 94 ? -9.823 -3.901 -1.744 1.00 80.50 94 LEU A N 1
ATOM 699 C CA . LEU A 1 94 ? -10.277 -3.732 -0.360 1.00 80.50 94 LEU A CA 1
ATOM 700 C C . LEU A 1 94 ? -11.416 -2.714 -0.221 1.00 80.50 94 LEU A C 1
ATOM 702 O O . LEU A 1 94 ? -12.224 -2.821 0.696 1.00 80.50 94 LEU A O 1
ATOM 706 N N . THR A 1 95 ? -11.499 -1.724 -1.114 1.00 76.69 95 THR A N 1
ATOM 707 C CA . THR A 1 95 ? -12.640 -0.797 -1.180 1.00 76.69 95 THR A CA 1
ATOM 708 C C . THR A 1 95 ? -13.904 -1.449 -1.756 1.00 76.69 95 THR A C 1
ATOM 710 O O . THR A 1 95 ? -15.009 -0.999 -1.449 1.00 76.69 95 THR A O 1
ATOM 713 N N . LEU A 1 96 ? -13.763 -2.479 -2.593 1.00 73.31 96 LEU A N 1
ATOM 714 C CA . LEU A 1 96 ? -14.875 -3.187 -3.236 1.00 73.31 96 LEU A CA 1
ATOM 715 C C . LEU A 1 96 ? -15.369 -4.396 -2.425 1.00 73.31 96 LEU A C 1
ATOM 717 O O . LEU A 1 96 ? -16.553 -4.714 -2.504 1.00 73.31 96 LEU A O 1
ATOM 721 N N . ASP A 1 97 ? -14.515 -5.008 -1.602 1.00 75.44 97 ASP A N 1
ATOM 722 C CA . ASP A 1 97 ? -14.790 -6.234 -0.828 1.00 75.44 97 ASP A CA 1
ATOM 723 C C . ASP A 1 97 ? -15.725 -6.042 0.388 1.00 75.44 97 ASP A C 1
ATOM 725 O O . ASP A 1 97 ? -15.785 -6.876 1.290 1.00 75.44 97 ASP A O 1
ATOM 729 N N . GLY A 1 98 ? -16.485 -4.946 0.435 1.00 68.56 98 GLY A N 1
ATOM 730 C CA . GLY A 1 98 ? -17.491 -4.704 1.476 1.00 68.56 98 GLY A CA 1
ATOM 731 C C . GLY A 1 98 ? -16.934 -4.296 2.843 1.00 68.56 98 GLY A C 1
ATOM 732 O O . GLY A 1 98 ? -17.719 -4.098 3.768 1.00 68.56 98 GLY A O 1
ATOM 733 N N . LEU A 1 99 ? -15.615 -4.122 2.970 1.00 77.81 99 LEU A N 1
ATOM 734 C CA . LEU A 1 99 ? -14.995 -3.543 4.161 1.00 77.81 99 LEU A CA 1
ATOM 735 C C . LEU A 1 99 ? -15.334 -2.046 4.296 1.00 77.81 99 LEU A C 1
ATOM 737 O O . LEU A 1 99 ? -15.627 -1.376 3.294 1.00 77.81 99 LEU A O 1
ATOM 741 N N . PRO A 1 100 ? -15.277 -1.483 5.519 1.00 79.06 100 PRO A N 1
ATOM 742 C CA . PRO A 1 100 ? -15.493 -0.060 5.729 1.00 79.06 100 PRO A CA 1
ATOM 743 C C . PRO A 1 100 ? -14.559 0.769 4.852 1.00 79.06 100 PRO A C 1
ATOM 745 O O . PRO A 1 100 ? -13.351 0.564 4.847 1.00 79.06 100 PRO A O 1
ATOM 748 N N . ARG A 1 101 ? -15.101 1.746 4.121 1.00 83.12 101 ARG A N 1
ATOM 749 C CA . ARG A 1 101 ? -14.282 2.583 3.237 1.00 83.12 101 ARG A CA 1
ATOM 750 C C . ARG A 1 101 ? -13.214 3.332 4.036 1.00 83.12 101 ARG A C 1
ATOM 752 O O . ARG A 1 101 ? -13.546 4.182 4.861 1.00 83.12 101 ARG A O 1
ATOM 759 N N . LEU A 1 102 ? -11.950 3.051 3.729 1.00 83.44 102 LEU A N 1
ATOM 760 C CA . LEU A 1 102 ? -10.797 3.781 4.244 1.00 83.44 102 LEU A CA 1
ATOM 761 C C . LEU A 1 102 ? -10.251 4.760 3.210 1.00 83.44 102 LEU A C 1
ATOM 763 O O . LEU A 1 102 ? -10.328 4.532 2.000 1.00 83.44 102 LEU A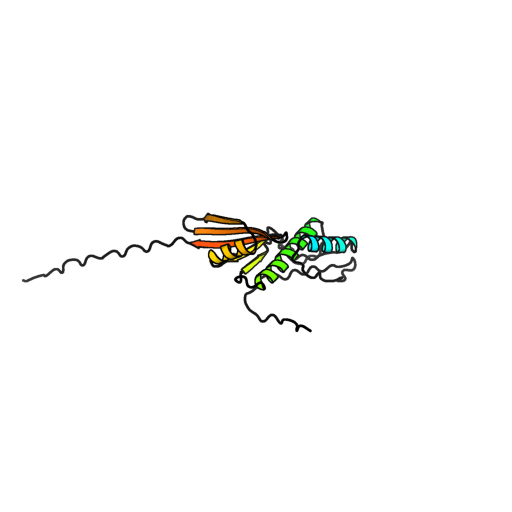 O 1
ATOM 767 N N . ALA A 1 103 ? -9.637 5.833 3.703 1.00 83.50 103 ALA A N 1
ATOM 768 C CA . ALA A 1 103 ? -8.742 6.638 2.889 1.00 83.50 103 ALA A CA 1
ATOM 769 C C . ALA A 1 103 ? -7.407 5.891 2.768 1.00 83.50 103 ALA A C 1
ATOM 771 O O . ALA A 1 103 ? -6.642 5.813 3.731 1.00 83.50 103 ALA A O 1
ATOM 772 N N . TRP A 1 104 ? -7.158 5.310 1.594 1.00 84.38 104 TRP A N 1
ATOM 773 C CA . TRP A 1 104 ? -5.905 4.632 1.283 1.00 84.38 104 TRP A CA 1
ATOM 774 C C . TRP A 1 104 ? -4.871 5.607 0.734 1.00 84.38 104 TRP A C 1
ATOM 776 O O . TRP A 1 104 ? -5.163 6.459 -0.104 1.00 84.38 104 TRP A O 1
ATOM 786 N N . THR A 1 105 ? -3.637 5.430 1.175 1.00 81.44 105 THR A N 1
ATOM 787 C CA . THR A 1 105 ? -2.458 6.138 0.694 1.00 81.44 105 THR A CA 1
ATOM 788 C C . THR A 1 105 ? -1.341 5.128 0.507 1.00 81.44 105 THR A C 1
ATOM 790 O O . THR A 1 105 ? -1.218 4.179 1.278 1.00 81.44 105 THR A O 1
ATOM 793 N N . VAL A 1 106 ? -0.524 5.318 -0.520 1.00 73.88 106 VAL A N 1
ATOM 794 C CA . VAL A 1 106 ? 0.720 4.563 -0.670 1.00 73.88 106 VAL A CA 1
ATOM 795 C C . VAL A 1 106 ? 1.838 5.495 -0.242 1.00 73.88 106 VAL A C 1
ATOM 797 O O . VAL A 1 106 ? 1.902 6.637 -0.708 1.00 73.88 106 VAL A O 1
ATOM 800 N N . ASN A 1 107 ? 2.658 5.063 0.714 1.00 66.69 107 ASN A N 1
ATOM 801 C CA . ASN A 1 107 ? 3.708 5.923 1.234 1.00 66.69 107 ASN A CA 1
ATOM 802 C C . ASN A 1 107 ? 4.776 6.135 0.152 1.00 66.69 107 ASN A C 1
ATOM 804 O O . ASN A 1 107 ? 5.431 5.198 -0.284 1.00 66.69 107 ASN A O 1
ATOM 808 N N . ASN A 1 108 ? 4.967 7.383 -0.274 1.00 54.97 108 ASN A N 1
ATOM 809 C CA . ASN A 1 108 ? 5.975 7.712 -1.283 1.00 54.97 108 ASN A CA 1
ATOM 810 C C . ASN A 1 108 ? 7.409 7.628 -0.732 1.00 54.97 108 ASN A C 1
ATOM 812 O O . ASN A 1 108 ? 8.346 7.482 -1.511 1.00 54.97 108 ASN A O 1
ATOM 816 N N . LEU A 1 109 ? 7.578 7.744 0.592 1.00 60.81 109 LEU A N 1
ATOM 817 C CA . LEU A 1 109 ? 8.874 7.611 1.267 1.00 60.81 109 LEU A CA 1
ATOM 818 C C . LEU A 1 109 ? 9.237 6.146 1.523 1.00 60.81 109 LEU A C 1
ATOM 820 O O . LEU A 1 109 ? 10.417 5.816 1.571 1.00 60.81 109 LEU A O 1
ATOM 824 N N . ASP A 1 110 ? 8.226 5.287 1.657 1.00 68.06 110 ASP A N 1
ATOM 825 C CA . ASP A 1 110 ? 8.371 3.849 1.890 1.00 68.06 110 ASP A CA 1
ATOM 826 C C . ASP A 1 110 ? 7.458 3.077 0.916 1.00 68.06 110 ASP A C 1
ATOM 828 O O . ASP A 1 110 ? 6.361 2.631 1.281 1.00 68.06 110 ASP A O 1
ATOM 832 N N . PRO A 1 111 ? 7.832 3.055 -0.376 1.00 64.00 111 PRO A N 1
ATOM 833 C CA . PRO A 1 111 ? 7.035 2.409 -1.406 1.00 64.00 111 PRO A CA 1
ATOM 834 C C . PRO A 1 111 ? 7.006 0.907 -1.144 1.00 64.00 111 PRO A C 1
ATOM 836 O O . PRO A 1 111 ? 8.049 0.300 -0.949 1.00 64.00 111 PRO A O 1
ATOM 839 N N . GLY A 1 112 ? 5.800 0.341 -1.117 1.00 69.38 112 GLY A N 1
ATOM 840 C CA . GLY A 1 112 ? 5.547 -1.037 -0.673 1.00 69.38 112 GLY A CA 1
ATOM 841 C C . GLY A 1 112 ? 4.558 -1.114 0.477 1.00 69.38 112 GLY A C 1
ATOM 842 O O . GLY A 1 112 ? 3.900 -2.138 0.645 1.00 69.38 112 GLY A O 1
ATOM 843 N N . ILE A 1 113 ? 4.360 -0.001 1.192 1.00 84.25 113 ILE A N 1
ATOM 844 C CA . ILE A 1 113 ? 3.402 0.057 2.293 1.00 84.25 113 ILE A CA 1
ATOM 845 C C . ILE A 1 113 ? 2.099 0.731 1.860 1.00 84.25 113 ILE A C 1
ATOM 847 O O . ILE A 1 113 ? 2.055 1.922 1.527 1.00 84.25 113 ILE A O 1
ATOM 851 N N . LEU A 1 114 ? 1.016 -0.040 1.925 1.00 88.62 114 LEU A N 1
ATOM 852 C CA . LEU A 1 114 ? -0.354 0.425 1.794 1.00 88.62 114 LEU A CA 1
ATOM 853 C C . LEU A 1 114 ? -0.872 0.912 3.154 1.00 88.62 114 LEU A C 1
ATOM 855 O O . LEU A 1 114 ? -1.113 0.125 4.068 1.00 88.62 114 LEU A O 1
ATOM 859 N N . CYS A 1 115 ? -1.089 2.217 3.275 1.00 90.25 115 CYS A N 1
ATOM 860 C CA . CYS A 1 115 ? -1.544 2.866 4.499 1.00 90.25 115 CYS A CA 1
ATOM 861 C C . CYS A 1 115 ? -3.026 3.260 4.406 1.00 90.25 115 CYS A C 1
ATOM 863 O O . CYS A 1 115 ? -3.397 4.098 3.585 1.00 90.25 115 CYS A O 1
ATOM 865 N N . GLY A 1 116 ? -3.868 2.706 5.275 1.00 90.81 116 GLY A N 1
ATOM 866 C CA . GLY A 1 116 ? -5.271 3.078 5.454 1.00 90.81 116 GLY A CA 1
ATOM 867 C C . GLY A 1 116 ? -5.477 3.952 6.690 1.00 90.81 116 GLY A C 1
ATOM 868 O O . GLY A 1 116 ? -4.978 3.647 7.776 1.00 90.81 116 GLY A O 1
ATOM 869 N N . SER A 1 117 ? -6.235 5.038 6.549 1.00 91.56 117 SER A N 1
ATOM 870 C CA . SER A 1 117 ? -6.706 5.843 7.684 1.00 91.56 117 SER A CA 1
ATOM 871 C C . SER A 1 117 ? -8.144 5.477 8.032 1.00 91.56 117 SER A C 1
ATOM 873 O O . SER A 1 117 ? -9.055 5.693 7.230 1.00 91.56 117 SER A O 1
ATOM 875 N N . ALA A 1 118 ? -8.328 4.919 9.226 1.00 92.25 118 ALA A N 1
ATOM 876 C CA . ALA A 1 118 ? -9.622 4.589 9.802 1.00 92.25 118 ALA A CA 1
ATOM 877 C C . ALA A 1 118 ? -10.129 5.719 10.699 1.00 92.25 118 ALA A C 1
ATOM 879 O O . ALA A 1 118 ? -9.352 6.420 11.350 1.00 92.25 118 ALA A O 1
ATOM 880 N N . ASN A 1 119 ? -11.450 5.874 10.751 1.00 90.81 119 ASN A N 1
ATOM 881 C CA . ASN A 1 119 ? -12.098 6.883 11.583 1.00 90.81 119 ASN A CA 1
ATOM 882 C C . ASN A 1 119 ? -12.311 6.389 13.015 1.00 90.81 119 ASN A C 1
ATOM 884 O O . ASN A 1 119 ? -12.426 7.210 13.923 1.00 90.81 119 ASN A O 1
ATOM 888 N N . THR A 1 120 ? -12.376 5.068 13.225 1.00 92.88 120 THR A N 1
ATOM 889 C CA . THR A 1 120 ? -12.632 4.486 14.547 1.00 92.88 120 THR A CA 1
ATOM 890 C C . THR A 1 120 ? -11.743 3.268 14.850 1.00 92.88 120 THR A C 1
ATOM 892 O O . THR A 1 120 ? -11.293 2.587 13.922 1.00 92.88 120 THR A O 1
ATOM 895 N N . PRO A 1 121 ? -11.510 2.959 16.142 1.00 94.06 121 PRO A N 1
ATOM 896 C CA . PRO A 1 121 ? -10.825 1.740 16.591 1.00 94.06 121 PRO A CA 1
ATOM 897 C C . PRO A 1 121 ? -11.428 0.437 16.051 1.00 94.06 121 PRO A C 1
ATOM 899 O O . PRO A 1 121 ? -10.714 -0.522 15.747 1.00 94.06 121 PRO A O 1
ATOM 902 N N . GLU A 1 122 ? -12.753 0.398 15.926 1.00 93.56 122 GLU A N 1
ATOM 903 C CA . GLU A 1 122 ? -13.508 -0.774 15.488 1.00 93.56 122 GLU A CA 1
ATOM 904 C C . GLU A 1 122 ? -13.206 -1.085 14.026 1.00 93.56 122 GLU A C 1
ATOM 906 O O . GLU A 1 122 ? -12.987 -2.246 13.688 1.00 93.56 122 GLU A O 1
ATOM 911 N N . GLN A 1 123 ? -13.091 -0.053 13.183 1.00 93.44 123 GLN A N 1
ATOM 912 C CA . GLN A 1 123 ? -12.671 -0.214 11.792 1.00 93.44 123 GLN A CA 1
ATOM 913 C C . GLN A 1 123 ? -11.251 -0.787 11.706 1.00 93.44 123 GLN A C 1
ATOM 915 O O . GLN A 1 123 ? -11.014 -1.710 10.932 1.00 93.44 123 GLN A O 1
ATOM 920 N N . VAL A 1 124 ? -10.308 -0.303 12.526 1.00 95.25 124 VAL A N 1
ATOM 921 C CA . VAL A 1 124 ? -8.940 -0.860 12.560 1.00 95.25 124 VAL A CA 1
ATOM 922 C C . VAL A 1 124 ? -8.966 -2.341 12.951 1.00 95.25 124 VAL A C 1
ATOM 924 O O . VAL A 1 124 ? -8.312 -3.165 12.317 1.00 95.25 124 VAL A O 1
ATOM 927 N N . SER A 1 125 ? -9.769 -2.690 13.956 1.00 94.69 125 SER A N 1
ATOM 928 C CA . SER A 1 125 ? -9.920 -4.067 14.439 1.00 94.69 125 SER A CA 1
ATOM 929 C C . SER A 1 125 ? -10.583 -4.988 13.407 1.00 94.69 125 SER A C 1
ATOM 931 O O . SER A 1 125 ? -10.215 -6.156 13.280 1.00 94.69 125 SER A O 1
ATOM 933 N N . GLU A 1 126 ? -11.558 -4.476 12.655 1.00 93.50 126 GLU A N 1
ATOM 934 C CA . GLU A 1 126 ? -12.207 -5.195 11.559 1.00 93.50 126 GLU A CA 1
ATOM 935 C C . GLU A 1 126 ? -11.214 -5.503 10.438 1.00 93.50 126 GLU A C 1
ATOM 937 O O . GLU A 1 126 ? -11.121 -6.653 10.010 1.00 93.50 126 GLU A O 1
ATOM 942 N N . TYR A 1 127 ? -10.404 -4.519 10.042 1.00 93.06 127 TYR A N 1
ATOM 943 C CA . TYR A 1 127 ? -9.327 -4.712 9.074 1.00 93.06 127 TYR A CA 1
ATOM 944 C C . TYR A 1 127 ? -8.265 -5.695 9.570 1.00 93.06 127 TYR A C 1
ATOM 946 O O . TYR A 1 127 ? -7.846 -6.566 8.807 1.00 93.06 127 TYR A O 1
ATOM 954 N N . ALA A 1 128 ? -7.871 -5.613 10.845 1.00 95.25 128 ALA A N 1
ATOM 955 C CA . ALA A 1 128 ? -6.939 -6.566 11.440 1.00 95.25 128 ALA A CA 1
ATOM 956 C C . ALA A 1 128 ? -7.453 -8.005 11.312 1.00 95.25 128 ALA A C 1
ATOM 958 O O . ALA A 1 128 ? -6.735 -8.887 10.848 1.00 95.25 128 ALA A O 1
ATOM 959 N N . ARG A 1 129 ? -8.731 -8.233 11.637 1.00 94.44 129 ARG A N 1
ATOM 960 C CA . ARG A 1 129 ? -9.363 -9.553 11.526 1.00 94.44 129 ARG A CA 1
ATOM 961 C C . ARG A 1 129 ? -9.498 -10.015 10.077 1.00 94.44 129 ARG A C 1
ATOM 963 O O . ARG A 1 129 ? -9.166 -11.157 9.780 1.00 94.44 129 ARG A O 1
ATOM 970 N N . ALA A 1 130 ? -10.002 -9.153 9.196 1.00 92.12 130 ALA A N 1
ATOM 971 C CA . ALA A 1 130 ? -10.286 -9.500 7.805 1.00 92.12 130 ALA A CA 1
ATOM 972 C C . ALA A 1 130 ? -9.016 -9.858 7.023 1.00 92.12 130 ALA A C 1
ATOM 974 O O . ALA A 1 130 ? -9.039 -10.744 6.170 1.00 92.12 130 ALA A O 1
ATOM 975 N N . LEU A 1 131 ? -7.909 -9.181 7.328 1.00 92.31 131 LEU A N 1
ATOM 976 C CA . LEU A 1 131 ? -6.645 -9.329 6.610 1.00 92.31 131 LEU A CA 1
ATOM 977 C C . LEU A 1 131 ? -5.608 -10.168 7.370 1.00 92.31 131 LEU A C 1
ATOM 979 O O . LEU A 1 131 ? -4.540 -10.436 6.826 1.00 92.31 131 LEU A O 1
ATOM 983 N N . GLY A 1 132 ? -5.910 -10.602 8.598 1.00 95.19 132 GLY A N 1
ATOM 984 C CA . GLY A 1 132 ? -4.972 -11.343 9.445 1.00 95.19 132 GLY A CA 1
ATOM 985 C C . GLY A 1 132 ? -3.771 -10.505 9.894 1.00 95.19 132 GLY A C 1
ATOM 986 O O . GLY A 1 132 ? -2.666 -11.033 9.989 1.00 95.19 132 GLY A O 1
ATOM 987 N N . LEU A 1 133 ? -3.971 -9.204 10.127 1.00 95.62 133 LEU A N 1
ATOM 988 C CA . LEU A 1 133 ? -2.925 -8.280 10.577 1.00 95.62 133 LEU A CA 1
ATOM 989 C C . LEU A 1 133 ? -2.805 -8.287 12.102 1.00 95.62 133 LEU A C 1
ATOM 991 O O . LEU A 1 133 ? -3.773 -8.538 12.824 1.00 95.62 133 LEU A O 1
ATOM 995 N N . GLU A 1 134 ? -1.623 -7.935 12.592 1.00 97.06 134 GLU A N 1
ATOM 996 C CA . GLU A 1 134 ? -1.364 -7.765 14.015 1.00 97.06 134 GLU A CA 1
ATOM 997 C C . GLU A 1 134 ? -1.915 -6.419 14.498 1.00 97.06 134 GLU A C 1
ATOM 999 O O . GLU A 1 134 ? -1.613 -5.376 13.917 1.00 97.06 134 GLU A O 1
ATOM 1004 N N . LEU A 1 135 ? -2.715 -6.438 15.566 1.00 97.00 135 LEU A N 1
ATOM 1005 C CA . LEU A 1 135 ? -3.271 -5.238 16.188 1.00 97.00 135 LEU A CA 1
ATOM 1006 C C . LEU A 1 135 ? -2.397 -4.789 17.363 1.00 97.00 135 LEU A C 1
ATOM 1008 O O . LEU A 1 135 ? -2.115 -5.568 18.271 1.00 97.00 135 LEU A O 1
ATOM 1012 N N . GLN A 1 136 ? -2.023 -3.515 17.368 1.00 96.19 136 GLN A N 1
ATOM 1013 C CA . GLN A 1 136 ? -1.214 -2.882 18.400 1.00 96.19 136 GLN A CA 1
ATOM 1014 C C . GLN A 1 136 ? -1.874 -1.578 18.862 1.00 96.19 136 GLN A C 1
ATOM 1016 O O . GLN A 1 136 ? -2.375 -0.793 18.053 1.00 96.19 136 GLN A O 1
ATOM 1021 N N . GLU A 1 137 ? -1.833 -1.320 20.169 1.00 94.06 137 GLU A N 1
ATOM 1022 C CA . GLU A 1 137 ? -2.210 -0.034 20.760 1.00 94.06 137 GLU A CA 1
ATOM 1023 C C . GLU A 1 137 ? -0.976 0.614 21.388 1.00 94.06 137 GLU A C 1
ATOM 1025 O O . GLU A 1 137 ? -0.213 -0.027 22.108 1.00 94.06 137 GLU A O 1
ATOM 1030 N N . THR A 1 138 ? -0.744 1.891 21.102 1.00 91.56 138 THR A N 1
ATOM 1031 C CA . THR A 1 138 ? 0.405 2.636 21.627 1.00 91.56 138 THR A CA 1
ATOM 1032 C C . THR A 1 138 ? -0.034 4.008 22.099 1.00 91.56 138 THR A C 1
ATOM 1034 O O . THR A 1 138 ? -0.629 4.778 21.344 1.00 91.56 138 THR A O 1
ATOM 1037 N N . GLU A 1 139 ? 0.296 4.356 23.338 1.00 87.44 139 GLU A N 1
ATOM 1038 C CA . GLU A 1 139 ? 0.070 5.703 23.847 1.00 87.44 139 GLU A CA 1
ATOM 1039 C C . GLU A 1 139 ? 0.990 6.706 23.129 1.00 87.44 139 GLU A C 1
ATOM 1041 O O . GLU A 1 139 ? 2.200 6.513 23.005 1.00 87.44 139 GLU A O 1
ATOM 1046 N N . ARG A 1 140 ? 0.403 7.776 22.596 1.00 79.81 140 ARG A N 1
ATOM 1047 C CA . ARG A 1 140 ? 1.080 8.816 21.818 1.00 79.81 140 ARG A CA 1
ATOM 1048 C C . ARG A 1 140 ? 0.630 10.182 22.333 1.00 79.81 140 ARG A C 1
ATOM 1050 O O . ARG A 1 140 ? -0.554 10.499 22.339 1.00 79.81 140 ARG A O 1
ATOM 1057 N N . TYR A 1 141 ? 1.583 11.030 22.714 1.00 74.38 141 TYR A N 1
ATOM 1058 C CA . TYR A 1 141 ? 1.322 12.420 23.123 1.00 74.38 141 TYR A CA 1
ATOM 1059 C C . TYR A 1 141 ? 0.404 12.580 24.356 1.00 74.38 141 TYR A C 1
ATOM 1061 O O . TYR A 1 141 ? -0.401 13.510 24.399 1.00 74.38 141 TYR A O 1
ATOM 1069 N N . GLY A 1 142 ? 0.499 11.674 25.341 1.00 75.50 142 GLY A N 1
ATOM 1070 C CA . GLY A 1 142 ? -0.097 11.759 26.695 1.00 75.50 142 GLY A CA 1
ATOM 1071 C C . GLY A 1 142 ? -1.629 11.840 26.794 1.00 75.50 142 GLY A C 1
ATOM 1072 O O . GLY A 1 142 ? -2.194 11.733 27.872 1.00 75.50 142 GLY A O 1
ATOM 1073 N N . THR A 1 143 ? -2.316 12.057 25.677 1.00 81.88 143 THR A N 1
ATOM 1074 C CA . THR A 1 143 ? -3.770 12.257 25.588 1.00 81.88 143 THR A CA 1
ATOM 1075 C C . THR A 1 143 ? -4.367 11.529 24.390 1.00 81.88 143 THR A C 1
ATOM 1077 O O . THR A 1 143 ? -5.568 11.622 24.148 1.00 81.88 143 THR A O 1
ATOM 1080 N N . SER A 1 144 ? -3.551 10.828 23.599 1.00 87.25 144 SER A N 1
ATOM 1081 C CA . SER A 1 144 ? -4.008 10.069 22.439 1.00 87.25 144 SER A CA 1
ATOM 1082 C C . SER A 1 144 ? -3.429 8.656 22.455 1.00 87.25 144 SER A C 1
ATOM 1084 O O . SER A 1 144 ? -2.300 8.422 22.872 1.00 87.25 144 SER A O 1
ATOM 1086 N N . THR A 1 145 ? -4.198 7.692 21.973 1.00 92.19 145 THR A N 1
ATOM 1087 C CA . THR A 1 145 ? -3.749 6.326 21.706 1.00 92.19 145 THR A CA 1
ATOM 1088 C C . THR A 1 145 ? -3.766 6.121 20.198 1.00 92.19 145 THR A C 1
ATOM 1090 O O . THR A 1 145 ? -4.787 6.355 19.551 1.00 92.19 145 THR A O 1
ATOM 1093 N N . LEU A 1 146 ? -2.639 5.704 19.630 1.00 94.69 146 LEU A N 1
ATOM 1094 C CA . LEU A 1 146 ? -2.577 5.180 18.273 1.00 94.69 146 LEU A CA 1
ATOM 1095 C C . LEU A 1 146 ? -3.014 3.719 18.309 1.00 94.69 146 LEU A C 1
ATOM 1097 O O . LEU A 1 146 ? -2.434 2.922 19.041 1.00 94.69 146 LEU A O 1
ATOM 1101 N N . ILE A 1 147 ? -4.003 3.384 17.493 1.00 96.00 147 ILE A N 1
ATOM 1102 C CA . ILE A 1 147 ? -4.424 2.007 17.250 1.00 96.00 147 ILE A CA 1
ATOM 1103 C C . ILE A 1 147 ? -3.989 1.673 15.833 1.00 96.00 147 ILE A C 1
ATOM 1105 O O . ILE A 1 147 ? -4.342 2.392 14.896 1.00 96.00 147 ILE A O 1
ATOM 1109 N N . LEU A 1 148 ? -3.184 0.627 15.694 1.00 96.44 148 LEU A N 1
ATOM 1110 C CA . LEU A 1 148 ? -2.509 0.255 14.460 1.00 96.44 148 LEU A CA 1
ATOM 1111 C C . LEU A 1 148 ? -2.703 -1.237 14.201 1.00 96.44 148 LEU A C 1
ATOM 1113 O O . LEU A 1 148 ? -2.294 -2.062 15.007 1.00 96.44 148 LEU A O 1
ATOM 1117 N N . ALA A 1 149 ? -3.285 -1.579 13.057 1.00 96.56 149 ALA A N 1
ATOM 1118 C CA . ALA A 1 149 ? -3.232 -2.918 12.493 1.00 96.56 149 ALA A CA 1
ATOM 1119 C C . ALA A 1 149 ? -2.134 -2.959 11.426 1.00 96.56 149 ALA A C 1
ATOM 1121 O O . ALA A 1 149 ? -2.154 -2.134 10.511 1.00 96.56 149 ALA A O 1
ATOM 1122 N N . GLN A 1 150 ? -1.180 -3.883 11.525 1.00 96.38 150 GLN A N 1
ATOM 1123 C CA . GLN A 1 150 ? -0.080 -3.985 10.565 1.00 96.38 150 GLN A CA 1
ATOM 1124 C C . GLN A 1 150 ? 0.338 -5.424 10.262 1.00 96.38 150 GLN A C 1
ATOM 1126 O O . GLN A 1 150 ? 0.222 -6.314 11.100 1.00 96.38 150 GLN A O 1
ATOM 1131 N N . GLY A 1 151 ? 0.838 -5.648 9.052 1.00 93.94 151 GLY A N 1
ATOM 1132 C CA . GLY A 1 151 ? 1.340 -6.943 8.599 1.00 93.94 151 GLY A CA 1
ATOM 1133 C C . GLY A 1 151 ? 1.395 -7.015 7.078 1.00 93.94 151 GLY A C 1
ATOM 1134 O O . GLY A 1 151 ? 1.116 -6.028 6.402 1.00 93.94 151 GLY A O 1
ATOM 1135 N N . ALA A 1 152 ? 1.719 -8.188 6.541 1.00 92.50 152 ALA A N 1
ATOM 1136 C CA . ALA A 1 152 ? 1.722 -8.418 5.102 1.00 92.50 152 ALA A CA 1
ATOM 1137 C C . ALA A 1 152 ? 0.422 -9.104 4.661 1.00 92.50 152 ALA A C 1
ATOM 1139 O O . ALA A 1 152 ? 0.053 -10.153 5.189 1.00 92.50 152 ALA A O 1
ATOM 1140 N N . TYR A 1 153 ? -0.240 -8.561 3.641 1.00 88.38 153 TYR A N 1
ATOM 1141 C CA . TYR A 1 153 ? -1.391 -9.180 2.990 1.00 88.38 153 TYR A CA 1
ATOM 1142 C C . TYR A 1 153 ? -1.104 -9.343 1.502 1.00 88.38 153 TYR A C 1
ATOM 1144 O O . TYR A 1 153 ? -0.811 -8.377 0.804 1.00 88.38 153 TYR A O 1
ATOM 1152 N N . LYS A 1 154 ? -1.161 -10.587 1.006 1.00 85.00 154 LYS A N 1
ATOM 1153 C CA . LYS A 1 154 ? -0.846 -10.920 -0.400 1.00 85.00 154 LYS A CA 1
ATOM 1154 C C . LYS A 1 154 ? 0.547 -10.435 -0.852 1.00 85.00 154 LYS A C 1
ATOM 1156 O O . LYS A 1 154 ? 0.766 -10.172 -2.030 1.00 85.00 154 LYS A O 1
ATOM 1161 N N . GLY A 1 155 ? 1.493 -10.365 0.088 1.00 83.31 155 GLY A N 1
ATOM 1162 C CA . GLY A 1 155 ? 2.864 -9.909 -0.158 1.00 83.31 155 GLY A CA 1
ATOM 1163 C C . GLY A 1 155 ? 3.038 -8.389 -0.186 1.00 83.31 155 GLY A C 1
ATOM 1164 O O . GLY A 1 155 ? 4.137 -7.937 -0.471 1.00 83.31 155 GLY A O 1
ATOM 1165 N N . VAL A 1 156 ? 1.986 -7.618 0.104 1.00 86.19 156 VAL A N 1
ATOM 1166 C CA . VAL A 1 156 ? 2.041 -6.162 0.275 1.00 86.19 156 VAL A CA 1
ATOM 1167 C C . VAL A 1 156 ? 1.993 -5.844 1.762 1.00 86.19 156 VAL A C 1
ATOM 1169 O O . VAL A 1 156 ? 1.136 -6.375 2.473 1.00 86.19 156 VAL A O 1
ATOM 1172 N N . ASP A 1 157 ? 2.865 -4.959 2.232 1.00 91.25 157 ASP A N 1
ATOM 1173 C CA . ASP A 1 157 ? 2.793 -4.469 3.604 1.00 91.25 157 ASP A CA 1
ATOM 1174 C C . ASP A 1 157 ? 1.588 -3.540 3.756 1.00 91.25 157 ASP A C 1
ATOM 1176 O O . ASP A 1 157 ? 1.423 -2.561 3.031 1.00 91.25 157 ASP A O 1
ATOM 1180 N N . VAL A 1 158 ? 0.717 -3.843 4.713 1.00 91.94 158 VAL A N 1
ATOM 1181 C CA . VAL A 1 158 ? -0.503 -3.087 4.991 1.00 91.94 158 VAL A CA 1
ATOM 1182 C C . VAL A 1 158 ? -0.425 -2.515 6.396 1.00 91.94 158 VAL A C 1
ATOM 1184 O O . VAL A 1 158 ? -0.081 -3.209 7.353 1.00 91.94 158 VAL A O 1
ATOM 1187 N N . ARG A 1 159 ? -0.783 -1.239 6.530 1.00 94.81 159 ARG A N 1
ATOM 1188 C CA . ARG A 1 159 ? -0.942 -0.547 7.810 1.00 94.81 159 ARG A CA 1
ATOM 1189 C C . ARG A 1 159 ? -2.279 0.168 7.833 1.00 94.81 159 ARG A C 1
ATOM 1191 O O . ARG A 1 159 ? -2.530 1.025 6.998 1.00 94.81 159 ARG A O 1
ATOM 1198 N N . VAL A 1 160 ? -3.127 -0.131 8.804 1.00 94.31 160 VAL A N 1
ATOM 1199 C CA . VAL A 1 160 ? -4.388 0.580 9.033 1.00 94.31 160 VAL A CA 1
ATOM 1200 C C . VAL A 1 160 ? -4.327 1.219 10.406 1.00 94.31 160 VAL A C 1
ATOM 1202 O O . VAL A 1 160 ? -4.017 0.543 11.380 1.00 94.31 160 VAL A O 1
ATOM 1205 N N . SER A 1 161 ? -4.596 2.517 10.503 1.00 95.31 161 SER A N 1
ATOM 1206 C CA . SER A 1 161 ? -4.455 3.228 11.775 1.00 95.31 161 SER A CA 1
ATOM 1207 C C . SER A 1 161 ? -5.576 4.216 12.056 1.00 95.31 161 SER A C 1
ATOM 1209 O O . SER A 1 161 ? -6.179 4.768 11.135 1.00 95.31 161 SER A O 1
ATOM 1211 N N . CYS A 1 162 ? -5.822 4.457 13.343 1.00 94.50 162 CYS A N 1
ATOM 1212 C CA . CYS A 1 162 ? -6.643 5.560 13.834 1.00 94.50 162 CYS A CA 1
ATOM 1213 C C . CYS A 1 162 ? -6.059 6.126 15.137 1.00 94.50 162 CYS A C 1
ATOM 1215 O O . CYS A 1 162 ? -5.367 5.420 15.877 1.00 94.50 162 CYS A O 1
ATOM 1217 N N . TYR A 1 163 ? -6.382 7.382 15.448 1.00 92.31 163 TYR A N 1
ATOM 1218 C CA . TYR A 1 163 ? -6.067 7.995 16.738 1.00 92.31 163 TYR A CA 1
ATOM 1219 C C . TYR A 1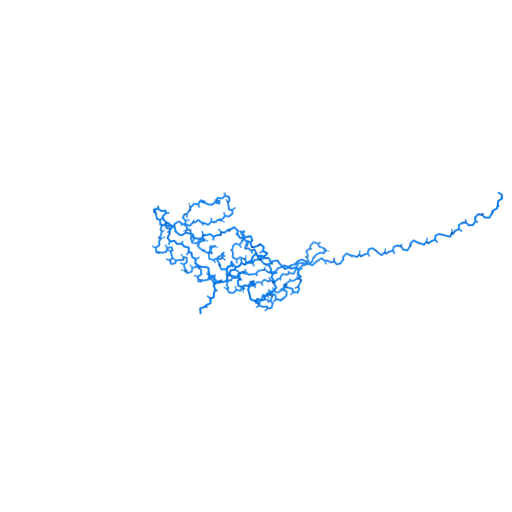 163 ? -7.327 8.094 17.598 1.00 92.31 163 TYR A C 1
ATOM 1221 O O . TYR A 1 163 ? -8.311 8.712 17.195 1.00 92.31 163 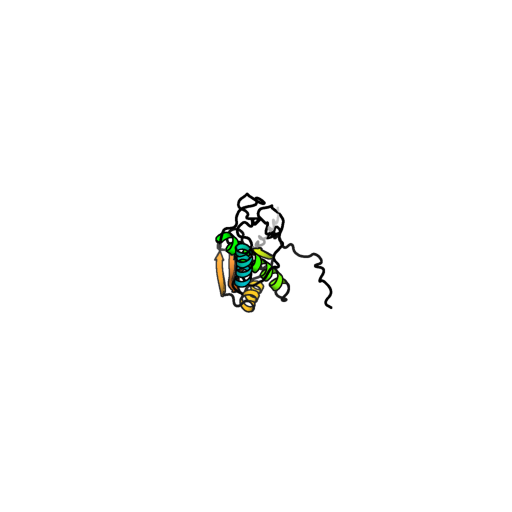TYR A O 1
ATOM 1229 N N . ARG A 1 164 ? -7.273 7.546 18.812 1.00 89.94 164 ARG A N 1
ATOM 1230 C CA . ARG A 1 164 ? -8.297 7.716 19.847 1.00 89.94 164 ARG A CA 1
ATOM 1231 C C . ARG A 1 164 ? -7.819 8.770 20.839 1.00 89.94 164 ARG A C 1
ATOM 1233 O O . ARG A 1 164 ? -6.791 8.573 21.478 1.00 89.94 164 ARG A O 1
ATOM 1240 N N . ARG A 1 165 ? -8.541 9.882 20.988 1.00 83.44 165 ARG A N 1
ATOM 1241 C CA . ARG A 1 165 ? -8.267 10.850 22.064 1.00 83.44 165 ARG A CA 1
ATOM 1242 C C . ARG A 1 165 ? -8.853 10.344 23.378 1.00 83.44 165 ARG A C 1
ATOM 1244 O O . ARG A 1 165 ? -9.959 9.808 23.387 1.00 83.44 165 ARG A O 1
ATOM 1251 N N . ALA A 1 166 ? -8.124 10.532 24.472 1.00 75.88 166 ALA A N 1
ATOM 1252 C CA . ALA A 1 166 ? -8.666 10.367 25.810 1.00 75.88 166 ALA A CA 1
ATOM 1253 C C . ALA A 1 166 ? -9.837 11.351 26.002 1.00 75.88 166 ALA A C 1
ATOM 1255 O O . ALA A 1 166 ? -9.776 12.471 25.476 1.00 75.88 166 ALA A O 1
ATOM 1256 N N . PRO A 1 167 ? -10.900 10.965 26.730 1.00 69.12 167 PRO A N 1
ATOM 1257 C CA . PRO A 1 167 ? -11.939 11.906 27.118 1.00 69.12 167 PRO A CA 1
ATOM 1258 C C . PRO A 1 167 ? -11.285 13.083 27.844 1.00 69.12 167 PRO A C 1
ATOM 1260 O O . PRO A 1 167 ? -10.545 12.879 28.807 1.00 69.12 167 PRO A O 1
ATOM 1263 N N . VAL A 1 168 ? -11.530 14.310 27.380 1.00 70.38 168 VAL A N 1
ATOM 1264 C CA . VAL A 1 168 ? -11.147 15.490 28.158 1.00 70.38 168 VAL A CA 1
ATOM 1265 C C . VAL A 1 168 ? -12.025 15.463 29.407 1.00 70.38 168 VAL A C 1
ATOM 1267 O O . VAL A 1 168 ? -13.249 15.416 29.250 1.00 70.38 168 VAL A O 1
ATOM 1270 N N . PRO A 1 169 ? -11.460 15.444 30.627 1.00 63.12 169 PRO A N 1
ATOM 1271 C CA . PRO A 1 169 ? -12.277 15.556 31.822 1.00 63.12 169 PRO A CA 1
ATOM 1272 C C . PRO A 1 169 ? -13.056 16.867 31.718 1.00 63.12 169 PRO A C 1
ATOM 1274 O O . PRO A 1 169 ? -12.464 17.943 31.625 1.00 63.12 169 PRO A O 1
ATOM 1277 N N . VAL A 1 170 ? -14.385 16.771 31.661 1.00 66.19 170 VAL A N 1
ATOM 1278 C CA . VAL A 1 170 ? -15.247 17.948 31.757 1.00 66.19 170 VAL A CA 1
ATOM 1279 C C . VAL A 1 170 ? -14.964 18.527 33.135 1.00 66.19 170 VAL A C 1
ATOM 1281 O O . VAL A 1 170 ? -15.123 17.822 34.133 1.00 66.19 170 VAL A O 1
ATOM 1284 N N . ALA A 1 171 ? -14.441 19.754 33.186 1.00 60.94 171 ALA A N 1
ATOM 1285 C CA . ALA A 1 171 ? -14.220 20.441 34.449 1.00 60.94 171 ALA A CA 1
ATOM 1286 C C . ALA A 1 171 ? -15.532 20.380 35.237 1.00 60.94 171 ALA A C 1
ATOM 1288 O O . ALA A 1 171 ? -16.573 20.761 34.703 1.00 60.94 171 ALA A O 1
ATOM 1289 N N . ALA A 1 172 ? -15.479 19.819 36.448 1.00 59.53 172 ALA A N 1
ATOM 1290 C CA . ALA A 1 172 ? -16.637 19.729 37.321 1.00 59.53 172 ALA A CA 1
ATOM 1291 C C . ALA A 1 172 ? -17.287 21.113 37.402 1.00 59.53 172 ALA A C 1
ATOM 1293 O O . ALA A 1 172 ? -16.580 22.105 37.606 1.00 59.53 172 ALA A O 1
ATOM 1294 N N . GLU A 1 173 ? -18.602 21.179 37.182 1.00 51.22 173 GLU A N 1
ATOM 1295 C CA . GLU A 1 173 ? -19.366 22.400 37.406 1.00 51.22 173 GLU A CA 1
ATOM 1296 C C . GLU A 1 173 ? -19.039 22.888 38.818 1.00 51.22 173 GLU A C 1
ATOM 1298 O O . GLU A 1 173 ? -19.270 22.195 39.809 1.00 51.22 173 GLU A O 1
ATOM 1303 N N . VAL A 1 174 ? -18.398 24.052 38.901 1.00 54.88 174 VAL A N 1
ATOM 1304 C CA . VAL A 1 174 ? -18.198 24.732 40.172 1.00 54.88 174 VAL A CA 1
ATOM 1305 C C . VAL A 1 174 ? -19.590 25.178 40.593 1.00 54.88 174 VAL A C 1
ATOM 1307 O O . VAL A 1 174 ? -20.128 26.111 39.998 1.00 54.88 174 VAL A O 1
ATOM 1310 N N . GLU A 1 175 ? -20.189 24.495 41.571 1.00 54.62 175 GLU A N 1
ATOM 1311 C CA . GLU A 1 175 ? -21.355 25.015 42.283 1.00 54.62 175 GLU A CA 1
ATOM 1312 C C . GLU A 1 175 ? -20.965 26.389 42.832 1.00 54.62 175 GLU A C 1
ATOM 1314 O O . GLU A 1 175 ? -20.210 26.518 43.800 1.00 54.62 175 GLU A O 1
ATOM 1319 N N . VAL A 1 176 ? -21.435 27.440 42.163 1.00 58.28 176 VAL A N 1
ATOM 1320 C CA . VAL A 1 176 ? -21.410 28.786 42.716 1.00 58.28 176 VAL A CA 1
ATOM 1321 C C . VAL A 1 176 ? -22.425 28.749 43.846 1.00 58.28 176 VAL A C 1
ATOM 1323 O O . VAL A 1 176 ? -23.626 28.786 43.601 1.00 58.28 176 VAL A O 1
ATOM 1326 N N . ALA A 1 177 ? -21.944 28.586 45.077 1.00 61.06 177 ALA A N 1
ATOM 1327 C CA . ALA A 1 177 ? -22.787 28.732 46.249 1.00 61.06 177 ALA A CA 1
ATOM 1328 C C . ALA A 1 177 ? -23.429 30.123 46.189 1.00 61.06 177 ALA A C 1
ATOM 1330 O O . ALA A 1 177 ? -22.717 31.131 46.222 1.00 61.06 177 ALA A O 1
ATOM 1331 N N . ASP A 1 178 ? -24.757 30.163 46.068 1.00 59.84 178 ASP A N 1
ATOM 1332 C CA . ASP A 1 178 ? -25.533 31.387 46.221 1.00 59.84 178 ASP A CA 1
ATOM 1333 C C . ASP A 1 178 ? -25.177 31.991 47.581 1.00 59.84 178 ASP A C 1
ATOM 1335 O O . ASP A 1 178 ? -25.492 31.449 48.645 1.00 59.84 178 ASP A O 1
ATOM 1339 N 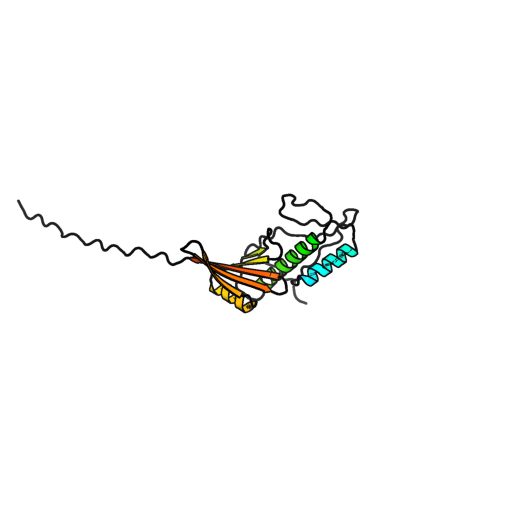N . GLY A 1 179 ? -24.430 33.095 47.540 1.00 59.06 179 GLY A N 1
ATOM 1340 C CA . GLY A 1 179 ? -24.115 33.870 48.728 1.00 59.06 179 GLY A CA 1
ATOM 1341 C C . GLY A 1 179 ? -25.417 34.358 49.369 1.00 59.06 179 GLY A C 1
ATOM 1342 O O . GLY A 1 179 ? -26.354 34.705 48.646 1.00 59.06 179 GLY A O 1
ATOM 1343 N N . PRO A 1 180 ? -25.509 34.386 50.710 1.00 59.56 180 PRO A N 1
ATOM 1344 C CA . PRO A 1 180 ? -26.727 34.804 51.385 1.00 59.56 180 PRO A CA 1
ATOM 1345 C C . PRO A 1 180 ? -27.096 36.225 50.955 1.00 59.56 180 PRO A C 1
ATOM 1347 O O . PRO A 1 180 ? -26.266 37.134 51.004 1.00 59.56 180 PRO A O 1
ATOM 1350 N N . ALA A 1 181 ? -28.349 36.395 50.529 1.00 58.50 181 ALA A N 1
ATOM 1351 C CA . ALA A 1 181 ? -28.931 37.695 50.249 1.00 58.50 181 ALA A CA 1
ATOM 1352 C C . ALA A 1 181 ? -28.790 38.579 51.494 1.00 58.50 181 ALA A C 1
ATOM 1354 O O . ALA A 1 181 ? -29.339 38.276 52.555 1.00 58.50 181 ALA A O 1
ATOM 1355 N N . SER A 1 182 ? -28.015 39.652 51.370 1.00 59.28 182 SER A N 1
ATOM 1356 C CA . SER A 1 182 ? -27.908 40.683 52.392 1.00 59.28 182 SER A CA 1
ATOM 1357 C C . SER A 1 182 ? -29.248 41.414 52.493 1.00 59.28 182 SER A C 1
ATOM 1359 O O . SER A 1 182 ? -29.525 42.321 51.711 1.00 59.28 182 SER A O 1
ATOM 1361 N N . ASP A 1 183 ? -30.080 41.012 53.452 1.00 60.62 183 ASP A N 1
ATOM 1362 C CA . ASP A 1 183 ? -31.194 41.820 53.947 1.00 60.62 183 ASP A CA 1
ATOM 1363 C C . ASP A 1 183 ? -30.611 43.018 54.714 1.00 60.62 183 ASP A C 1
ATOM 1365 O O . ASP A 1 183 ? -30.333 42.948 55.914 1.00 60.62 183 ASP A O 1
ATOM 1369 N N . GLU A 1 184 ? -30.407 44.144 54.027 1.00 59.69 184 GLU A N 1
ATOM 1370 C CA . GLU A 1 184 ? -30.260 45.433 54.705 1.00 59.69 184 GLU A CA 1
ATOM 1371 C C . GLU A 1 184 ? -31.638 45.929 55.151 1.00 59.69 184 GLU A C 1
ATOM 1373 O O . GLU A 1 184 ? -32.334 46.700 54.489 1.00 59.69 184 GLU A O 1
ATOM 1378 N N . ALA A 1 185 ? -32.019 45.469 56.339 1.00 54.25 185 ALA A N 1
ATOM 1379 C CA . ALA A 1 185 ? -33.039 46.091 57.155 1.00 54.25 185 ALA A CA 1
ATOM 1380 C C . ALA A 1 185 ? -32.505 47.404 57.764 1.00 54.25 185 ALA A C 1
ATOM 1382 O O . ALA A 1 185 ? -31.775 47.392 58.749 1.00 54.25 185 ALA A O 1
ATOM 1383 N N . GLY A 1 186 ? -32.951 48.530 57.204 1.00 58.16 186 GLY A N 1
ATOM 1384 C CA . GLY A 1 186 ? -33.354 49.733 57.941 1.00 58.16 186 GLY A CA 1
ATOM 1385 C C . GLY A 1 186 ? -32.285 50.620 58.596 1.00 58.16 186 GLY A C 1
ATOM 1386 O O . GLY A 1 186 ? -31.755 50.295 59.657 1.00 58.16 186 GLY A O 1
ATOM 1387 N N . ARG A 1 187 ? -32.159 51.853 58.084 1.00 50.47 187 ARG A N 1
ATOM 1388 C CA . ARG A 1 187 ? -32.511 53.109 58.786 1.00 50.47 187 ARG A CA 1
ATOM 1389 C C . ARG A 1 187 ? -32.427 54.315 57.860 1.00 50.47 187 ARG A C 1
ATOM 1391 O O . ARG A 1 187 ? -31.473 54.372 57.060 1.00 50.47 187 ARG A O 1
#

Foldseek 3Di:
DDDPDDDDDDDDQPDPDFFFFKAAPVRDTPDTDDFDLALVVQLVVLVVSCVVRVAIWTQGCQPPVPGGDTDHDDSVNSSLVSLQSNLVVVLVVCCVVPQDDWRWDADSVDRLEIETEDADLVSQVVCCVVQVFDWDWDDDPPFKIKIWTWDDGSNGTYIYIYIDGHPDPDPPPDPPPPDDDPPPDDD

Organism: NCBI:txid1909395